Protein AF-A0A9P5UBZ6-F1 (afdb_monomer)

Solvent-accessible surface area (backbone atoms only — not comparable to full-atom values): 18414 Å² total; per-residue (Å²): 132,67,73,68,67,55,51,56,55,49,50,39,49,50,45,50,47,50,66,61,56,36,94,72,17,63,62,56,44,58,41,38,75,76,40,45,73,57,49,33,44,52,52,37,72,64,50,63,45,78,96,49,50,36,69,56,53,48,54,49,51,54,52,49,51,54,51,46,58,44,50,51,54,50,52,56,65,68,33,83,62,91,57,55,84,74,61,63,60,83,41,53,68,58,44,45,51,51,53,53,50,43,47,73,71,71,48,87,53,90,87,74,45,43,70,57,53,33,50,34,57,75,70,44,50,50,57,48,50,45,50,56,73,69,70,36,87,84,60,84,71,84,77,77,69,70,71,76,68,79,72,74,81,80,63,94,79,65,72,82,83,74,75,78,79,92,71,83,90,82,86,91,75,88,88,84,86,78,84,86,82,87,82,90,82,90,85,84,88,84,91,90,83,85,89,82,90,80,88,86,78,90,80,89,78,82,88,77,94,80,87,78,81,96,77,88,72,70,70,69,53,52,57,52,52,51,52,55,50,55,48,50,55,51,53,51,51,54,51,50,54,52,50,53,51,52,51,52,51,5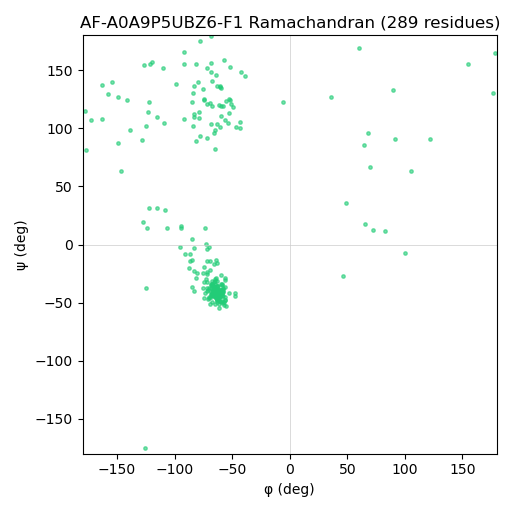2,53,53,50,54,36,52,54,25,51,51,47,61,74,48,42,92,82,51,56,71,66,60,49,52,51,25,51,52,48,49,51,51,51,54,53,55,58,60,75,75,108

Foldseek 3Di:
DDPVVVVLVLQLVLLLLCVCQPPPNLVVVVCCVVPVQVSLCVVVVVCSPPPDHSVRSVVVVVVVVLLLVLLVVLLVVVPPDPPSVVDDLVPQVSSVVSVVVCVVVVDDSPPDHSVNNSSCVVSVVNVSVCCVCPVDPPNDDPPPPVPPDPPPPDDPPDPPPDDDDDDDDDDDDDDDDDDDDDDDDDDDDDDDDDDDDDDDDDDDDDDDDDDDDPDDDPVVVVVVVVVVVVVVVVVVVVVVVVVVVVVLVVLVVLLVVLVVCCVVVVVDDPVSVVVSVVSPVVSVVVVVVVD

Nearest PDB structures (foldseek):
  5ziq-assembly3_C  TM=1.904E-01  e=3.805E+00  Ramazzottius varieornatus

Structure (mmCIF, N/CA/C/O backbone):
data_AF-A0A9P5UBZ6-F1
#
_entry.id   AF-A0A9P5UBZ6-F1
#
loop_
_atom_site.group_PDB
_atom_site.id
_atom_site.type_symbol
_atom_site.label_atom_id
_atom_site.label_alt_id
_atom_site.label_comp_id
_atom_site.label_asym_id
_atom_site.label_entity_id
_atom_site.label_seq_id
_atom_site.pdbx_PDB_ins_code
_atom_site.Cartn_x
_atom_site.Cartn_y
_atom_site.Cartn_z
_atom_site.occupancy
_atom_site.B_iso_or_equiv
_atom_site.auth_seq_id
_atom_site.auth_comp_id
_atom_site.auth_asym_id
_atom_site.auth_atom_id
_atom_site.pdbx_PDB_model_num
ATOM 1 N N . MET A 1 1 ? 14.663 24.492 6.208 1.00 45.69 1 MET A N 1
ATOM 2 C CA . MET A 1 1 ? 13.296 24.287 6.738 1.00 45.69 1 MET A CA 1
ATOM 3 C C . MET A 1 1 ? 13.400 23.498 8.032 1.00 45.69 1 MET A C 1
ATOM 5 O O . MET A 1 1 ? 14.214 22.582 8.051 1.00 45.69 1 MET A O 1
ATOM 9 N N . PRO A 1 2 ? 12.651 23.852 9.086 1.00 52.06 2 PRO A N 1
ATOM 10 C CA . PRO A 1 2 ? 12.703 23.149 10.369 1.00 52.06 2 PRO A CA 1
ATOM 11 C C . PRO A 1 2 ? 12.229 21.688 10.265 1.00 52.06 2 PRO A C 1
ATOM 13 O O . PRO A 1 2 ? 11.322 21.405 9.486 1.00 52.06 2 PRO A O 1
ATOM 16 N N . SER A 1 3 ? 12.825 20.779 11.048 1.00 52.81 3 SER A N 1
ATOM 17 C CA . SER A 1 3 ? 12.526 19.329 11.034 1.00 52.81 3 SER A CA 1
ATOM 18 C C . SER A 1 3 ? 11.054 19.013 11.329 1.00 52.81 3 SER A C 1
ATOM 20 O O . SER A 1 3 ? 10.442 18.219 10.619 1.00 52.81 3 SER A O 1
ATOM 22 N N . TRP A 1 4 ? 10.456 19.734 12.285 1.00 58.50 4 TRP A N 1
ATOM 23 C CA . TRP A 1 4 ? 9.062 19.558 12.715 1.00 58.50 4 TRP A CA 1
ATOM 24 C C . TRP A 1 4 ? 8.031 19.770 11.593 1.00 58.50 4 TRP A C 1
ATOM 26 O O . TRP A 1 4 ? 6.952 19.188 11.609 1.00 58.50 4 TRP A O 1
ATOM 36 N N . TYR A 1 5 ? 8.369 20.560 10.569 1.00 53.69 5 TYR A N 1
ATOM 37 C CA . TYR A 1 5 ? 7.476 20.835 9.438 1.00 53.69 5 TYR A CA 1
ATOM 38 C C . TYR A 1 5 ? 7.309 19.629 8.495 1.00 53.69 5 TYR A C 1
ATOM 40 O O . TYR A 1 5 ? 6.336 19.544 7.739 1.00 53.69 5 TYR A O 1
ATOM 48 N N . TRP A 1 6 ? 8.276 18.708 8.493 1.00 58.09 6 TRP A N 1
ATOM 49 C CA . TRP A 1 6 ? 8.207 17.480 7.701 1.00 58.09 6 TRP A CA 1
ATOM 50 C C . TRP A 1 6 ? 7.445 16.377 8.430 1.00 58.09 6 TRP A C 1
ATOM 52 O O . TRP A 1 6 ? 6.681 15.671 7.776 1.00 58.09 6 TRP A O 1
ATOM 62 N N . GLU A 1 7 ? 7.591 16.294 9.752 1.00 67.00 7 GLU A N 1
ATOM 63 C CA . GLU A 1 7 ? 6.857 15.359 10.617 1.00 67.00 7 GLU A CA 1
ATOM 64 C C . GLU A 1 7 ? 5.350 15.641 10.578 1.00 67.00 7 GLU A C 1
ATOM 66 O O . GLU A 1 7 ? 4.573 14.764 10.211 1.00 67.00 7 GLU A O 1
ATOM 71 N N . GLU A 1 8 ? 4.933 16.898 10.760 1.00 66.75 8 GLU A N 1
ATOM 72 C CA . GLU A 1 8 ? 3.510 17.269 10.712 1.00 66.75 8 GLU A CA 1
ATOM 73 C C . GLU A 1 8 ? 2.857 16.915 9.359 1.00 66.75 8 GLU A C 1
ATOM 75 O O . GLU A 1 8 ? 1.734 16.411 9.288 1.00 66.75 8 GLU A O 1
ATOM 80 N N . LYS A 1 9 ? 3.580 17.116 8.246 1.00 70.12 9 LYS A N 1
ATOM 81 C CA . LYS A 1 9 ? 3.106 16.722 6.908 1.00 70.12 9 LYS A CA 1
ATOM 82 C C . LYS A 1 9 ? 3.024 15.209 6.719 1.00 70.12 9 LYS A C 1
ATOM 84 O O . LYS A 1 9 ? 2.153 14.755 5.973 1.00 70.12 9 LYS A O 1
ATOM 89 N N . GLN A 1 10 ? 3.939 14.450 7.313 1.00 74.44 10 GLN A N 1
ATOM 90 C CA . GLN A 1 10 ? 3.921 12.989 7.265 1.00 74.44 10 GLN A CA 1
ATOM 91 C C . GLN A 1 10 ? 2.724 12.450 8.047 1.00 74.44 10 GLN A C 1
ATOM 93 O O . GLN A 1 10 ? 1.996 11.611 7.518 1.00 74.44 10 GLN A O 1
ATOM 98 N N . ASP A 1 11 ? 2.444 13.015 9.219 1.00 78.94 11 ASP A N 1
ATOM 99 C CA . ASP A 1 11 ? 1.313 12.620 10.059 1.00 78.94 11 ASP A CA 1
ATOM 100 C C . ASP A 1 11 ? -0.032 12.889 9.381 1.00 78.94 11 ASP A C 1
ATOM 102 O O . ASP A 1 11 ? -0.901 12.015 9.349 1.00 78.94 11 ASP A O 1
ATOM 106 N N . CYS A 1 12 ? -0.175 14.045 8.725 1.00 83.75 12 CYS A N 1
ATOM 107 C CA . CYS A 1 12 ? -1.370 14.373 7.943 1.00 83.75 12 CYS A CA 1
ATOM 108 C C . CYS A 1 12 ? -1.626 13.353 6.822 1.00 83.75 12 CYS A C 1
ATOM 110 O O . CYS A 1 12 ? -2.755 12.915 6.603 1.00 83.75 12 CYS A O 1
ATOM 112 N N . ASN A 1 13 ? -0.571 12.975 6.095 1.00 86.81 13 ASN A N 1
ATOM 113 C CA . ASN A 1 13 ? -0.664 11.996 5.014 1.00 86.81 13 ASN A CA 1
ATOM 114 C C . ASN A 1 13 ? -1.002 10.607 5.557 1.00 86.81 13 ASN A C 1
ATOM 116 O O . ASN A 1 13 ? -1.863 9.926 5.011 1.00 86.81 13 ASN A O 1
ATOM 120 N N . LYS A 1 14 ? -0.363 10.208 6.657 1.00 87.69 14 LYS A N 1
ATOM 121 C CA . LYS A 1 14 ? -0.592 8.924 7.313 1.00 87.69 14 LYS A CA 1
ATOM 122 C C . LYS A 1 14 ? -2.031 8.792 7.800 1.00 87.69 14 LYS A C 1
ATOM 124 O O . LYS A 1 14 ? -2.653 7.766 7.541 1.00 87.69 14 LYS A O 1
ATOM 129 N N . ALA A 1 15 ? -2.572 9.823 8.448 1.00 88.56 15 ALA A N 1
ATOM 130 C CA . ALA A 1 15 ? -3.963 9.850 8.891 1.00 88.56 15 ALA A CA 1
ATOM 131 C C . ALA A 1 15 ? -4.934 9.776 7.702 1.00 88.56 15 ALA A C 1
ATOM 133 O O . ALA A 1 15 ? -5.851 8.954 7.699 1.00 88.56 15 ALA A O 1
ATOM 134 N N . LEU A 1 16 ? -4.676 10.562 6.649 1.00 90.62 16 LEU A N 1
ATOM 135 C CA . LEU A 1 16 ? -5.482 10.555 5.430 1.00 90.62 16 LEU A CA 1
ATOM 136 C C . LEU A 1 16 ? -5.481 9.183 4.739 1.00 90.62 16 LEU A C 1
ATOM 138 O O . LEU A 1 16 ? -6.543 8.682 4.379 1.00 90.62 16 LEU A O 1
ATOM 142 N N . PHE A 1 17 ? -4.311 8.567 4.548 1.00 91.25 17 PHE A N 1
ATOM 143 C CA . PHE A 1 17 ? -4.203 7.274 3.865 1.00 91.25 17 PHE A CA 1
ATOM 144 C C . PHE A 1 17 ? -4.811 6.156 4.695 1.00 91.25 17 PHE A C 1
ATOM 146 O O . PHE A 1 17 ? -5.558 5.356 4.146 1.00 91.25 17 PHE A O 1
ATOM 153 N N . LYS A 1 18 ? -4.570 6.137 6.011 1.00 88.06 18 LYS A N 1
ATOM 154 C CA . LYS A 1 18 ? -5.201 5.158 6.899 1.00 88.06 18 LYS A CA 1
ATOM 155 C C . LYS A 1 18 ? -6.715 5.242 6.836 1.00 88.06 18 LYS A C 1
ATOM 157 O O . LYS A 1 18 ? -7.347 4.208 6.738 1.00 88.06 18 LYS A O 1
ATOM 162 N N . TYR A 1 19 ? -7.297 6.438 6.848 1.00 88.38 19 TYR A N 1
ATOM 163 C CA . TYR A 1 19 ? -8.749 6.565 6.747 1.00 88.38 19 TYR A CA 1
ATOM 164 C C . TYR A 1 19 ? -9.287 6.133 5.379 1.00 88.38 19 TYR A C 1
ATOM 166 O O . TYR A 1 19 ? -10.292 5.435 5.295 1.00 88.38 19 TYR A O 1
ATOM 174 N N . MET A 1 20 ? -8.613 6.540 4.301 1.00 87.38 20 MET A N 1
ATOM 175 C CA . MET A 1 20 ? -9.064 6.270 2.934 1.00 87.38 20 MET A CA 1
ATOM 176 C C . MET A 1 20 ? -8.846 4.822 2.482 1.00 87.38 20 MET A C 1
ATOM 178 O O . MET A 1 20 ? -9.531 4.395 1.558 1.00 87.38 20 MET A O 1
ATOM 182 N N . LEU A 1 21 ? -7.887 4.104 3.074 1.00 84.75 21 LEU A N 1
ATOM 183 C CA . LEU A 1 21 ? -7.400 2.796 2.612 1.00 84.75 21 LEU A CA 1
ATOM 184 C C . LEU A 1 21 ? -7.487 1.691 3.688 1.00 84.75 21 LEU A C 1
ATOM 186 O O . LEU A 1 21 ? -6.852 0.653 3.529 1.00 84.75 21 LEU A O 1
ATOM 190 N N . ASN A 1 22 ? -8.217 1.896 4.794 1.00 82.50 22 ASN A N 1
ATOM 191 C CA . ASN A 1 22 ? -8.375 0.871 5.842 1.00 82.50 22 ASN A CA 1
ATOM 192 C C . ASN A 1 22 ? -9.212 -0.348 5.396 1.00 82.50 22 ASN A C 1
ATOM 194 O O . ASN A 1 22 ? -9.757 -0.361 4.303 1.00 82.50 22 ASN A O 1
ATOM 198 N N . GLN A 1 23 ? -9.402 -1.345 6.267 1.00 62.12 23 GLN A N 1
ATOM 199 C CA . GLN A 1 23 ? -10.237 -2.529 5.977 1.00 62.12 23 GLN A CA 1
ATOM 200 C C . GLN A 1 23 ? -11.694 -2.209 5.570 1.00 62.12 23 GLN A C 1
ATOM 202 O O . GLN A 1 23 ? -12.243 -2.907 4.725 1.00 62.12 23 GLN A O 1
ATOM 207 N N . ASP A 1 24 ? -12.285 -1.114 6.061 1.00 67.38 24 ASP A N 1
ATOM 208 C CA . ASP A 1 24 ? -13.621 -0.647 5.632 1.00 67.38 24 ASP A CA 1
ATOM 209 C C . ASP A 1 24 ? -13.589 0.228 4.357 1.00 67.38 24 ASP A C 1
ATOM 211 O O . ASP A 1 24 ? -14.601 0.803 3.933 1.00 67.38 24 ASP A O 1
ATOM 215 N N . ALA A 1 25 ? -12.419 0.383 3.731 1.00 67.44 25 ALA A N 1
ATOM 216 C CA . ALA A 1 25 ? -12.230 1.267 2.586 1.00 67.44 25 ALA A CA 1
ATOM 217 C C . ALA A 1 25 ? -12.926 0.784 1.317 1.00 67.44 25 ALA A C 1
ATOM 219 O O . ALA A 1 25 ? -13.081 1.582 0.395 1.00 67.44 25 ALA A O 1
ATOM 220 N N . ASP A 1 26 ? -13.383 -0.465 1.248 1.00 72.81 26 ASP A N 1
ATOM 221 C CA . ASP A 1 26 ? -14.112 -0.978 0.086 1.00 72.81 26 ASP A CA 1
ATOM 222 C C . ASP A 1 26 ? -15.382 -0.167 -0.186 1.00 72.81 26 ASP A C 1
ATOM 224 O O . ASP A 1 26 ? -15.661 0.225 -1.325 1.00 72.81 26 ASP A O 1
ATOM 228 N N . ASP A 1 27 ? -16.123 0.171 0.868 1.00 79.25 27 ASP A N 1
ATOM 229 C CA . ASP A 1 27 ? -17.331 0.983 0.760 1.00 79.25 27 ASP A CA 1
ATOM 230 C C . ASP A 1 27 ? -17.009 2.442 0.444 1.00 79.25 27 ASP A C 1
ATOM 232 O O . ASP A 1 27 ? -17.694 3.079 -0.366 1.00 79.25 27 ASP A O 1
ATOM 236 N N . VAL A 1 28 ? -15.950 2.979 1.056 1.00 77.81 28 VAL A N 1
ATOM 237 C CA . VAL A 1 28 ? -15.448 4.329 0.764 1.00 77.81 28 VAL A CA 1
ATOM 238 C C . VAL A 1 28 ? -15.009 4.416 -0.696 1.00 77.81 28 VAL A C 1
ATOM 240 O O . VAL A 1 28 ? -15.304 5.404 -1.367 1.00 77.81 28 VAL A O 1
ATOM 243 N N . PHE A 1 29 ? -14.386 3.368 -1.226 1.00 74.00 29 PHE A N 1
ATOM 244 C CA . PHE A 1 29 ? -13.864 3.312 -2.580 1.00 74.00 29 PHE A CA 1
ATOM 245 C C . PHE A 1 29 ? -14.951 3.148 -3.637 1.00 74.00 29 PHE A C 1
ATOM 247 O O . PHE A 1 29 ? -14.973 3.913 -4.605 1.00 74.00 29 PHE A O 1
ATOM 254 N N . LYS A 1 30 ? -15.905 2.230 -3.437 1.00 76.69 30 LYS A N 1
ATOM 255 C CA . LYS A 1 30 ? -17.096 2.124 -4.301 1.00 76.69 30 LYS A CA 1
ATOM 256 C C . LYS A 1 30 ? -17.792 3.480 -4.411 1.00 76.69 30 LYS A C 1
ATOM 258 O O . LYS A 1 30 ? -18.156 3.927 -5.499 1.00 76.69 30 LYS A O 1
ATOM 263 N N . LYS A 1 31 ? -17.903 4.197 -3.290 1.00 81.81 31 LYS A N 1
ATOM 264 C CA . LYS A 1 31 ? -18.457 5.555 -3.261 1.00 81.81 31 LYS A CA 1
ATOM 265 C C . LYS A 1 31 ? -17.523 6.596 -3.883 1.00 81.81 31 LYS A C 1
ATOM 267 O O . LYS A 1 31 ? -18.024 7.541 -4.485 1.00 81.81 31 LYS A O 1
ATOM 272 N N . LEU A 1 32 ? -16.202 6.444 -3.789 1.00 81.56 32 LEU A N 1
ATOM 273 C CA . LEU A 1 32 ? -15.221 7.333 -4.420 1.00 81.56 32 LEU A CA 1
ATOM 274 C C . LEU A 1 32 ? -15.313 7.267 -5.951 1.00 81.56 32 LEU A C 1
ATOM 276 O O . LEU A 1 32 ? -15.232 8.313 -6.599 1.00 81.56 32 LEU A O 1
ATOM 280 N N . GLN A 1 33 ? -15.545 6.074 -6.513 1.00 76.81 33 GLN A N 1
ATOM 281 C CA . GLN A 1 33 ? -15.759 5.876 -7.950 1.00 76.81 33 GLN A CA 1
ATOM 282 C C . GLN A 1 33 ? -17.060 6.531 -8.440 1.00 76.81 33 GLN A C 1
ATOM 284 O O . GLN A 1 33 ? -17.067 7.183 -9.482 1.00 76.81 33 GLN A O 1
ATOM 289 N N . VAL A 1 34 ? -18.153 6.398 -7.682 1.00 80.19 34 VAL A N 1
ATOM 290 C CA . VAL A 1 34 ? -19.479 6.907 -8.083 1.00 80.19 34 VAL A CA 1
ATOM 291 C C . VAL A 1 34 ? -19.655 8.399 -7.769 1.00 80.19 34 VAL A C 1
ATOM 293 O O . VAL A 1 34 ? -20.253 9.146 -8.541 1.00 80.19 34 VAL A O 1
ATOM 296 N N . SER A 1 35 ? -19.168 8.859 -6.616 1.00 82.62 35 SER A N 1
ATOM 297 C CA . SER A 1 35 ? -19.417 10.205 -6.091 1.00 82.62 35 SER A CA 1
ATOM 298 C C . SER A 1 35 ? -18.222 10.755 -5.308 1.00 82.62 35 SER A C 1
ATOM 300 O O . SER A 1 35 ? -18.313 11.082 -4.122 1.00 82.62 35 SER A O 1
ATOM 302 N N . SER A 1 36 ? -17.097 10.930 -6.007 1.00 84.69 36 SER A N 1
ATOM 303 C CA . SER A 1 36 ? -15.834 11.421 -5.436 1.00 84.69 36 SER A CA 1
ATOM 304 C C . SER A 1 36 ? -16.002 12.667 -4.548 1.00 84.69 36 SER A C 1
ATOM 306 O O . SER A 1 36 ? -15.497 12.715 -3.430 1.00 84.69 36 SER A O 1
ATOM 308 N N . ASN A 1 37 ? -16.797 13.654 -4.980 1.00 88.19 37 ASN A N 1
ATOM 309 C CA . ASN A 1 37 ? -16.983 14.908 -4.237 1.00 88.19 37 ASN A CA 1
ATOM 310 C C . ASN A 1 37 ? -17.669 14.740 -2.870 1.00 88.19 37 ASN A C 1
ATOM 312 O O . ASN A 1 37 ? -17.415 15.546 -1.979 1.00 88.19 37 ASN A O 1
ATOM 316 N N . LYS A 1 38 ? -18.546 13.741 -2.694 1.00 87.50 38 LYS A N 1
ATOM 317 C CA . LYS A 1 38 ? -19.214 13.503 -1.403 1.00 87.50 38 LYS A CA 1
ATOM 318 C C . LYS A 1 38 ? -18.247 12.904 -0.389 1.00 87.50 38 LYS A C 1
ATOM 320 O O . LYS A 1 38 ? -18.220 13.361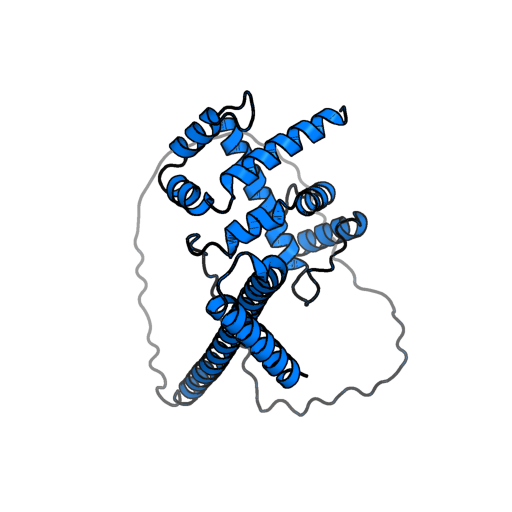 0.746 1.00 87.50 38 LYS A O 1
ATOM 325 N N . ILE A 1 39 ? -17.410 11.962 -0.820 1.00 89.44 39 ILE A N 1
ATOM 326 C CA . ILE A 1 39 ? -16.403 11.343 0.048 1.00 89.44 39 ILE A CA 1
ATOM 327 C C . ILE A 1 39 ? -15.404 12.380 0.549 1.00 89.44 39 ILE A C 1
ATOM 329 O O . ILE A 1 39 ? -15.191 12.476 1.749 1.00 89.44 39 ILE A O 1
ATOM 333 N N . TRP A 1 40 ? -14.878 13.243 -0.322 1.00 91.31 40 TRP A N 1
ATOM 334 C CA . TRP A 1 40 ? -13.937 14.276 0.126 1.00 91.31 40 TRP A CA 1
ATOM 335 C C . TRP A 1 40 ? -14.549 15.291 1.097 1.00 91.31 40 TRP A C 1
ATOM 337 O O . TRP A 1 40 ? -13.827 15.835 1.929 1.00 91.31 40 TRP A O 1
ATOM 347 N N . LYS A 1 41 ? -15.863 15.544 1.014 1.00 90.94 41 LYS A N 1
ATOM 348 C CA . LYS A 1 41 ? -16.579 16.348 2.015 1.00 90.94 41 LYS A CA 1
ATOM 349 C C . LYS A 1 41 ? -16.689 15.613 3.346 1.00 90.94 41 LYS A C 1
ATOM 351 O O . LYS A 1 41 ? -16.328 16.199 4.352 1.00 90.94 41 LYS A O 1
ATOM 356 N N . MET A 1 42 ? -17.070 14.335 3.337 1.00 88.75 42 MET A N 1
ATOM 357 C CA . MET A 1 42 ? -17.115 13.516 4.555 1.00 88.75 42 MET A CA 1
ATOM 358 C C . MET A 1 42 ? -15.746 13.417 5.236 1.00 88.75 42 MET A C 1
ATOM 360 O O . MET A 1 42 ? -15.654 13.557 6.446 1.00 88.75 42 MET A O 1
ATOM 364 N N . VAL A 1 43 ? -14.671 13.243 4.461 1.00 88.56 43 VAL A N 1
ATOM 365 C CA . VAL A 1 43 ? -13.292 13.228 4.979 1.00 88.56 43 VAL A CA 1
ATOM 366 C C . VAL A 1 43 ? -12.933 14.576 5.620 1.00 88.56 43 VAL A C 1
ATOM 368 O O . VAL A 1 43 ? -12.213 14.608 6.612 1.00 88.56 43 VAL A O 1
ATOM 371 N N . ALA A 1 44 ? -13.431 15.692 5.071 1.00 89.38 44 ALA A N 1
ATOM 372 C CA . ALA A 1 44 ? -13.184 17.028 5.621 1.00 89.38 44 ALA A CA 1
ATOM 373 C C . ALA A 1 44 ? -14.008 17.284 6.885 1.00 89.38 44 ALA A C 1
ATOM 375 O O . ALA A 1 44 ? -13.512 17.890 7.825 1.00 89.38 44 ALA A O 1
ATOM 376 N N . GLU A 1 45 ? -15.247 16.796 6.914 1.00 90.38 45 GLU A N 1
ATOM 377 C CA . GLU A 1 45 ? -16.138 16.852 8.076 1.00 90.38 45 GLU A CA 1
ATOM 378 C C . GLU A 1 45 ? -15.642 15.965 9.225 1.00 90.38 45 GLU A C 1
ATOM 380 O O . GLU A 1 45 ? -15.824 16.318 10.384 1.00 90.38 45 GLU A O 1
ATOM 385 N N . ALA A 1 46 ? -14.969 14.854 8.914 1.00 87.31 46 ALA A N 1
ATOM 386 C CA . ALA A 1 46 ? -14.321 13.984 9.894 1.00 87.31 46 ALA A CA 1
ATOM 387 C C . ALA A 1 46 ? -13.052 14.597 10.524 1.00 87.31 46 ALA A C 1
ATOM 389 O O . ALA A 1 46 ? -12.457 13.968 11.394 1.00 87.31 46 ALA A O 1
ATOM 390 N N . ASP A 1 47 ? -12.631 15.787 10.072 1.00 87.19 47 ASP A N 1
ATOM 391 C CA . ASP A 1 47 ? -11.501 16.575 10.590 1.00 87.19 47 ASP A CA 1
ATOM 392 C C . ASP A 1 47 ? -10.194 15.780 10.773 1.00 87.19 47 ASP A C 1
ATOM 394 O O . ASP A 1 47 ? -9.405 15.992 11.689 1.00 87.19 47 ASP A O 1
ATOM 398 N N . ILE A 1 48 ? -9.948 14.838 9.862 1.00 86.56 48 ILE A N 1
ATOM 399 C CA . ILE A 1 48 ? -8.796 13.920 9.914 1.00 86.56 48 ILE A CA 1
ATOM 400 C C . ILE A 1 48 ? -7.480 14.675 9.756 1.00 86.56 48 ILE A C 1
ATOM 402 O O . ILE A 1 48 ? -6.449 14.297 10.313 1.00 86.56 48 ILE A O 1
ATOM 406 N N . VAL A 1 49 ? -7.518 15.736 8.949 1.00 86.44 49 VAL A N 1
ATOM 407 C CA . VAL A 1 49 ? -6.404 16.651 8.761 1.00 86.44 49 VAL A CA 1
ATOM 408 C C . VAL A 1 49 ? -6.906 18.061 9.065 1.00 86.44 49 VAL A C 1
ATOM 410 O O . VAL A 1 49 ? -7.566 18.661 8.206 1.00 86.44 49 VAL A O 1
ATOM 413 N N . PRO A 1 50 ? -6.597 18.604 10.255 1.00 86.00 50 PRO A N 1
ATOM 414 C CA . PRO A 1 50 ? -7.209 19.834 10.726 1.00 86.00 50 PRO A CA 1
ATOM 415 C C . PRO A 1 50 ? -6.917 21.006 9.789 1.00 86.00 50 PRO A C 1
ATOM 417 O O . PRO A 1 50 ? -5.799 21.199 9.299 1.00 86.00 50 PRO A O 1
ATOM 420 N N . GLY A 1 51 ? -7.957 21.791 9.502 1.00 86.44 51 GLY A N 1
ATOM 421 C CA . GLY A 1 51 ? -7.859 23.001 8.681 1.00 86.44 51 GLY A CA 1
ATOM 422 C C . GLY A 1 51 ? -7.635 22.761 7.182 1.00 86.44 51 GLY A C 1
ATOM 423 O O . GLY A 1 51 ? -7.312 23.706 6.454 1.00 86.44 51 GLY A O 1
ATOM 424 N N . ARG A 1 52 ? -7.794 21.526 6.687 1.00 89.50 52 ARG A N 1
ATOM 425 C CA . ARG A 1 52 ? -7.701 21.213 5.253 1.00 89.50 52 ARG A CA 1
ATOM 426 C C . ARG A 1 52 ? -9.066 21.108 4.599 1.00 89.50 52 ARG A C 1
ATOM 428 O O . ARG A 1 52 ? -9.992 20.491 5.107 1.00 89.50 52 ARG A O 1
ATOM 435 N N . THR A 1 53 ? -9.173 21.671 3.399 1.00 93.12 53 THR A N 1
ATOM 436 C CA . THR A 1 53 ? -10.399 21.550 2.605 1.00 93.12 53 THR A CA 1
ATOM 437 C C . THR A 1 53 ? -10.446 20.219 1.855 1.00 93.12 53 THR A C 1
ATOM 439 O O . THR A 1 53 ? -9.413 19.654 1.486 1.00 93.12 53 THR A O 1
ATOM 442 N N . ALA A 1 54 ? -11.658 19.762 1.530 1.00 92.00 54 ALA A N 1
ATOM 443 C CA . ALA A 1 54 ? -11.902 18.587 0.688 1.00 92.00 54 ALA A CA 1
ATOM 444 C C . ALA A 1 54 ? -11.055 18.585 -0.605 1.00 92.00 54 ALA A C 1
ATOM 446 O O . ALA A 1 54 ? -10.467 17.573 -0.983 1.00 92.00 54 ALA A O 1
ATOM 447 N N . ALA A 1 55 ? -10.931 19.745 -1.262 1.00 91.69 55 ALA A N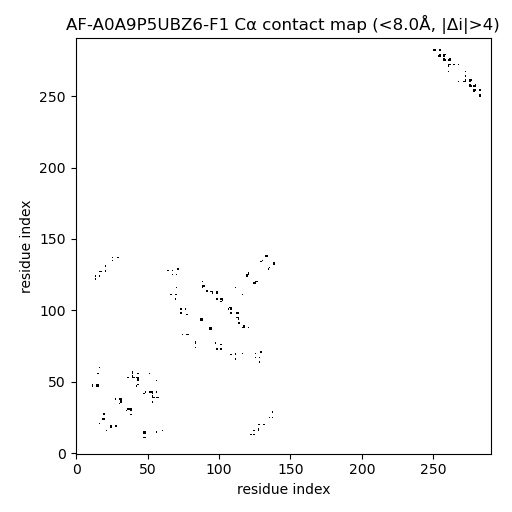 1
ATOM 448 C CA . ALA A 1 55 ? -10.142 19.898 -2.484 1.00 91.69 55 ALA A CA 1
ATOM 449 C C . ALA A 1 55 ? -8.629 19.742 -2.246 1.00 91.69 55 ALA A C 1
ATOM 451 O O . ALA A 1 55 ? -7.928 19.154 -3.075 1.00 91.69 55 ALA A O 1
ATOM 452 N N . GLN A 1 56 ? -8.118 20.244 -1.117 1.00 92.12 56 GLN A N 1
ATOM 453 C CA . GLN A 1 56 ? -6.709 20.092 -0.751 1.00 92.12 56 GLN A CA 1
ATOM 454 C C . GLN A 1 56 ? -6.372 18.630 -0.458 1.00 92.12 56 GLN A C 1
ATOM 456 O O . GLN A 1 56 ? -5.345 18.147 -0.931 1.00 92.12 56 GLN A O 1
ATOM 461 N N . MET A 1 57 ? -7.241 17.919 0.262 1.00 91.88 57 MET A N 1
ATOM 462 C CA . MET A 1 57 ? -7.049 16.497 0.558 1.00 91.88 57 MET A CA 1
ATOM 463 C C . MET A 1 57 ? -7.112 15.640 -0.699 1.00 91.88 57 MET A C 1
ATOM 465 O O . MET A 1 57 ? -6.217 14.827 -0.909 1.00 91.88 57 MET A O 1
ATOM 469 N N . LYS A 1 58 ? -8.076 15.901 -1.591 1.00 92.12 58 LYS A N 1
ATOM 470 C CA . LYS A 1 58 ? -8.132 15.251 -2.905 1.00 92.12 58 LYS A CA 1
ATOM 471 C C . LYS A 1 58 ? -6.834 15.452 -3.686 1.00 92.12 58 LYS A C 1
ATOM 473 O O . LYS A 1 58 ? -6.212 14.489 -4.107 1.00 92.12 58 LYS A O 1
ATOM 478 N N . THR A 1 59 ? -6.391 16.703 -3.825 1.00 93.06 59 THR A N 1
ATOM 479 C CA . THR A 1 59 ? -5.154 17.031 -4.554 1.00 93.06 59 THR A CA 1
ATOM 480 C C . THR A 1 59 ? -3.941 16.315 -3.955 1.00 93.06 59 THR A C 1
ATOM 482 O O . THR A 1 59 ? -3.056 15.869 -4.682 1.00 93.06 59 THR A O 1
ATOM 485 N N . LYS A 1 60 ? -3.886 16.196 -2.624 1.00 92.00 60 LYS A N 1
ATOM 486 C CA . LYS A 1 60 ? -2.816 15.472 -1.932 1.00 92.00 60 LYS A CA 1
ATOM 487 C C . LYS A 1 60 ? -2.880 13.973 -2.175 1.00 92.00 60 LYS A C 1
ATOM 489 O O . LYS A 1 60 ? -1.849 13.390 -2.486 1.00 92.00 60 LYS A O 1
ATOM 494 N N . PHE A 1 61 ? -4.061 13.376 -2.082 1.00 92.75 61 PHE A N 1
ATOM 495 C CA . PHE A 1 61 ? -4.253 11.962 -2.368 1.00 92.75 61 PHE A CA 1
ATOM 496 C C . PHE A 1 61 ? -3.915 11.627 -3.825 1.00 92.75 61 PHE A C 1
ATOM 498 O O . PHE A 1 61 ? -3.162 10.691 -4.063 1.00 92.75 61 PHE A O 1
ATOM 505 N N . ASP A 1 62 ? -4.378 12.429 -4.787 1.00 91.94 62 ASP A N 1
ATOM 506 C CA . ASP A 1 62 ? -4.091 12.245 -6.216 1.00 91.94 62 ASP A CA 1
ATOM 507 C C . ASP A 1 62 ? -2.582 12.339 -6.506 1.00 91.94 62 ASP A C 1
ATOM 509 O O . ASP A 1 62 ? -2.037 11.533 -7.265 1.00 91.94 62 ASP A O 1
ATOM 513 N N . ALA A 1 63 ? -1.884 13.284 -5.865 1.00 92.50 63 ALA A N 1
ATOM 514 C CA . ALA A 1 63 ? -0.430 13.397 -5.963 1.00 92.50 63 ALA A CA 1
ATOM 515 C C . ALA A 1 63 ? 0.277 12.160 -5.384 1.00 92.50 63 ALA A C 1
ATOM 517 O O . ALA A 1 63 ? 1.182 11.622 -6.018 1.00 92.50 63 ALA A O 1
ATOM 518 N N . SER A 1 64 ? -0.162 11.673 -4.222 1.00 93.25 64 SER A N 1
ATOM 519 C CA . SER A 1 64 ? 0.382 10.452 -3.621 1.00 93.25 64 SER A CA 1
ATOM 520 C C . SER A 1 64 ? 0.098 9.214 -4.464 1.00 93.25 64 SER A C 1
ATOM 522 O O . SER A 1 64 ? 0.981 8.384 -4.636 1.00 93.25 64 SER A O 1
ATOM 524 N N . LEU A 1 65 ? -1.087 9.111 -5.066 1.00 91.88 65 LEU A N 1
ATOM 525 C CA . LEU A 1 65 ? -1.425 8.027 -5.983 1.00 91.88 65 LEU A CA 1
ATOM 526 C C . LEU A 1 65 ? -0.532 8.048 -7.234 1.00 91.88 65 LEU A C 1
ATOM 528 O O . LEU A 1 65 ? -0.135 6.993 -7.728 1.00 91.88 65 LEU A O 1
ATOM 532 N N . ALA A 1 66 ? -0.186 9.231 -7.748 1.00 92.44 66 ALA A N 1
ATOM 533 C CA . ALA A 1 66 ? 0.777 9.357 -8.839 1.00 92.44 66 ALA A CA 1
ATOM 534 C C . ALA A 1 66 ? 2.174 8.862 -8.420 1.00 92.44 66 ALA A C 1
ATOM 536 O O . ALA A 1 66 ? 2.787 8.087 -9.158 1.00 92.44 66 ALA A O 1
ATOM 537 N N . THR A 1 67 ? 2.640 9.231 -7.221 1.00 94.12 67 THR A N 1
ATOM 538 C CA . THR A 1 67 ? 3.897 8.722 -6.647 1.00 94.12 67 THR A CA 1
ATOM 539 C C . THR A 1 67 ? 3.865 7.204 -6.470 1.00 94.12 67 THR A C 1
ATOM 541 O O . THR A 1 67 ? 4.817 6.529 -6.856 1.00 94.12 67 THR A O 1
ATOM 544 N N . PHE A 1 68 ? 2.762 6.648 -5.962 1.00 93.50 68 PHE A N 1
ATOM 545 C CA . PHE A 1 68 ? 2.574 5.204 -5.836 1.00 93.50 68 PHE A CA 1
ATOM 546 C C . PHE A 1 68 ? 2.707 4.500 -7.188 1.00 93.50 68 PHE A C 1
ATOM 548 O O . PHE A 1 68 ? 3.479 3.557 -7.311 1.00 93.50 68 PHE A O 1
ATOM 555 N N . LYS A 1 69 ? 2.027 4.981 -8.237 1.00 91.75 69 LYS A N 1
ATOM 556 C CA . LYS A 1 69 ? 2.115 4.384 -9.583 1.00 91.75 69 LYS A CA 1
ATOM 557 C C . LYS A 1 69 ? 3.544 4.382 -10.129 1.00 91.75 69 LYS A C 1
ATOM 559 O O . LYS A 1 69 ? 3.929 3.451 -10.835 1.00 91.75 69 LYS A O 1
ATOM 564 N N . GLN A 1 70 ? 4.329 5.412 -9.820 1.00 92.44 70 GLN A N 1
ATOM 565 C CA . GLN A 1 70 ? 5.747 5.469 -10.176 1.00 92.44 70 GLN A CA 1
ATOM 566 C C . GLN A 1 70 ? 6.579 4.463 -9.369 1.00 92.44 70 GLN A C 1
ATOM 568 O O . GLN A 1 70 ? 7.372 3.732 -9.957 1.00 92.44 70 GLN A O 1
ATOM 573 N N . LEU A 1 71 ? 6.364 4.380 -8.052 1.00 92.00 71 LEU A N 1
ATOM 574 C CA . LEU A 1 71 ? 7.013 3.396 -7.176 1.00 92.00 71 LEU A CA 1
ATOM 575 C C . LEU A 1 71 ? 6.686 1.961 -7.572 1.00 92.00 71 LEU A C 1
ATOM 577 O O . LEU A 1 71 ? 7.561 1.104 -7.572 1.00 92.00 71 LEU A O 1
ATOM 581 N N . TYR A 1 72 ? 5.440 1.707 -7.949 1.00 90.75 72 TYR A N 1
ATOM 582 C CA . TYR A 1 72 ? 4.981 0.403 -8.393 1.00 90.75 72 TYR A CA 1
ATOM 583 C C . TYR A 1 72 ? 5.712 -0.039 -9.667 1.00 90.75 72 TYR A C 1
ATOM 585 O O . TYR A 1 72 ? 6.286 -1.124 -9.713 1.00 90.75 72 TYR A O 1
ATOM 593 N N . LYS A 1 73 ? 5.805 0.842 -10.674 1.00 88.56 73 LYS A N 1
ATOM 594 C CA . LYS A 1 73 ? 6.633 0.594 -11.866 1.00 88.56 73 LYS A CA 1
ATOM 595 C C . LYS A 1 73 ? 8.101 0.374 -11.509 1.00 88.56 73 LYS A C 1
ATOM 597 O O . LYS A 1 73 ? 8.742 -0.487 -12.105 1.00 88.56 73 LYS A O 1
ATOM 602 N N . PHE A 1 74 ? 8.621 1.148 -10.556 1.00 89.44 74 PHE A N 1
ATOM 603 C CA . PHE A 1 74 ? 9.993 1.010 -10.086 1.00 89.44 74 PHE A CA 1
ATOM 604 C C . PHE A 1 74 ? 10.251 -0.369 -9.471 1.00 89.44 74 PHE A C 1
ATOM 606 O O . PHE A 1 74 ? 11.159 -1.053 -9.935 1.00 89.44 74 PHE A O 1
ATOM 613 N N . ARG A 1 75 ? 9.412 -0.816 -8.527 1.00 87.25 75 ARG A N 1
ATOM 614 C CA . ARG A 1 75 ? 9.539 -2.136 -7.889 1.00 87.25 75 ARG A CA 1
ATOM 615 C C . ARG A 1 75 ? 9.372 -3.277 -8.894 1.00 87.25 75 ARG A C 1
ATOM 617 O O . ARG A 1 75 ? 10.141 -4.231 -8.872 1.00 87.25 75 ARG A O 1
ATOM 624 N N . ASN A 1 76 ? 8.433 -3.151 -9.833 1.00 85.25 76 ASN A N 1
ATOM 625 C CA . ASN A 1 76 ? 8.249 -4.162 -10.873 1.00 85.25 76 ASN A CA 1
ATOM 626 C C . ASN A 1 76 ? 9.449 -4.242 -11.815 1.00 85.25 76 ASN A C 1
ATOM 628 O O . ASN A 1 76 ? 9.805 -5.329 -12.249 1.00 85.25 76 ASN A O 1
ATOM 632 N N . PHE A 1 77 ? 10.104 -3.125 -12.130 1.00 83.88 77 PHE A N 1
ATOM 633 C CA . PHE A 1 77 ? 11.322 -3.158 -12.937 1.00 83.88 77 PHE A CA 1
ATOM 634 C C . PHE A 1 77 ? 12.488 -3.822 -12.204 1.00 83.88 77 PHE A C 1
ATOM 636 O O . PHE A 1 77 ? 13.215 -4.604 -12.809 1.00 83.88 77 PHE A O 1
ATOM 643 N N . THR A 1 78 ? 12.664 -3.534 -10.912 1.00 77.31 78 THR A N 1
ATOM 644 C CA . THR A 1 78 ? 13.732 -4.144 -10.109 1.00 77.31 78 THR A CA 1
ATOM 645 C C . THR A 1 78 ? 13.467 -5.619 -9.801 1.00 77.31 78 THR A C 1
ATOM 647 O O . THR A 1 78 ? 14.420 -6.361 -9.605 1.00 77.31 78 THR A O 1
ATOM 650 N N . GLY A 1 79 ? 12.201 -6.052 -9.799 1.00 63.62 79 GLY A N 1
ATOM 651 C CA . GLY A 1 79 ? 11.765 -7.380 -9.359 1.00 63.62 79 GLY A CA 1
ATOM 652 C C . GLY A 1 79 ? 11.605 -8.471 -10.423 1.00 63.62 79 GLY A C 1
ATOM 653 O O . GLY A 1 79 ? 11.020 -9.504 -10.124 1.00 63.62 79 GLY A O 1
ATOM 654 N N . HIS A 1 80 ? 12.122 -8.313 -11.646 1.00 54.22 80 HIS A N 1
ATOM 655 C CA . HIS A 1 80 ? 12.069 -9.383 -12.668 1.00 54.22 80 HIS A CA 1
ATOM 656 C C . HIS A 1 80 ? 13.038 -10.564 -12.414 1.00 54.22 80 HIS A C 1
ATOM 658 O O . HIS A 1 80 ? 13.251 -11.389 -13.301 1.00 54.22 80 HIS A O 1
ATOM 664 N N . GLY A 1 81 ? 13.600 -10.679 -11.209 1.00 46.47 81 GLY A N 1
ATOM 665 C CA . GLY A 1 81 ? 14.386 -11.829 -10.773 1.00 46.47 81 GLY A CA 1
ATOM 666 C C . GLY A 1 81 ? 14.243 -12.032 -9.271 1.00 46.47 81 GLY A C 1
ATOM 667 O O . GLY A 1 81 ? 15.038 -11.466 -8.544 1.00 46.47 81 GLY A O 1
ATOM 668 N N . ALA A 1 82 ? 13.209 -12.780 -8.868 1.00 45.47 82 ALA A N 1
ATOM 669 C CA . ALA A 1 82 ? 12.960 -13.481 -7.592 1.00 45.47 82 ALA A CA 1
ATOM 670 C C . ALA A 1 82 ? 13.197 -12.798 -6.216 1.00 45.47 82 ALA A C 1
ATOM 672 O O . ALA A 1 82 ? 12.467 -13.135 -5.294 1.00 45.47 82 ALA A O 1
ATOM 673 N N . ASP A 1 83 ? 14.085 -11.813 -6.067 1.00 54.25 83 ASP A N 1
ATOM 674 C CA . ASP A 1 83 ? 14.543 -11.262 -4.777 1.00 54.25 83 ASP A CA 1
ATOM 675 C C . ASP A 1 83 ? 14.144 -9.784 -4.588 1.00 54.25 83 ASP A C 1
ATOM 677 O O . ASP A 1 83 ? 14.849 -8.985 -3.972 1.00 54.25 83 ASP A O 1
ATOM 681 N N . ALA A 1 84 ? 13.003 -9.367 -5.148 1.00 55.06 84 ALA A N 1
ATOM 682 C CA . ALA A 1 84 ? 12.531 -7.978 -5.053 1.00 55.06 84 ALA A CA 1
ATOM 683 C C . ALA A 1 84 ? 12.223 -7.525 -3.611 1.00 55.06 84 ALA A C 1
ATOM 685 O O . ALA A 1 84 ? 12.077 -6.323 -3.361 1.00 55.06 84 ALA A O 1
ATOM 686 N N . ASP A 1 85 ? 12.089 -8.483 -2.697 1.00 59.22 85 ASP A N 1
ATOM 687 C CA . ASP A 1 85 ? 11.685 -8.274 -1.310 1.00 59.22 85 ASP A CA 1
ATOM 688 C C . ASP A 1 85 ? 12.885 -7.965 -0.399 1.00 59.22 85 ASP A C 1
ATOM 690 O O . ASP A 1 85 ? 12.716 -7.285 0.611 1.00 59.22 85 ASP A O 1
ATOM 694 N N . ASP A 1 86 ? 14.100 -8.321 -0.830 1.00 65.00 86 ASP A N 1
ATOM 695 C CA . ASP A 1 86 ? 15.359 -8.068 -0.113 1.00 65.00 86 ASP A CA 1
ATOM 696 C C . ASP A 1 86 ? 16.053 -6.772 -0.564 1.00 65.00 86 ASP A C 1
ATOM 698 O O . ASP A 1 86 ? 17.238 -6.539 -0.309 1.00 65.00 86 ASP A O 1
ATOM 702 N N . TYR A 1 87 ? 15.327 -5.896 -1.261 1.00 75.25 87 TYR A N 1
ATOM 703 C CA . TYR A 1 87 ? 15.901 -4.640 -1.716 1.00 75.25 87 TYR A CA 1
ATOM 704 C C . TYR A 1 87 ? 16.213 -3.718 -0.528 1.00 75.25 87 TYR A C 1
ATOM 706 O O . TYR A 1 87 ? 15.315 -3.290 0.196 1.00 75.25 87 TYR A O 1
ATOM 714 N N . ASP A 1 88 ? 17.487 -3.362 -0.356 1.00 83.50 88 ASP A N 1
ATOM 715 C CA . ASP A 1 88 ? 17.933 -2.436 0.687 1.00 83.50 88 ASP A CA 1
ATOM 716 C C . ASP A 1 88 ? 17.506 -0.992 0.360 1.00 83.50 88 ASP A C 1
ATOM 718 O O . ASP A 1 88 ? 18.193 -0.234 -0.334 1.00 83.50 88 ASP A O 1
ATOM 722 N N . TRP A 1 89 ? 16.331 -0.608 0.865 1.00 84.50 89 TRP A N 1
ATOM 723 C CA . TRP A 1 89 ? 15.774 0.741 0.732 1.00 84.50 89 TRP A CA 1
ATOM 724 C C . TRP A 1 89 ? 16.494 1.793 1.584 1.00 84.50 89 TRP A C 1
ATOM 726 O O . TRP A 1 89 ? 16.287 2.994 1.362 1.00 84.50 89 TRP A O 1
ATOM 736 N N . ASP A 1 90 ? 17.321 1.374 2.544 1.00 86.25 90 ASP A N 1
ATOM 737 C CA . ASP A 1 90 ? 18.103 2.279 3.381 1.00 86.25 90 ASP A CA 1
ATOM 738 C C . ASP A 1 90 ? 19.366 2.761 2.657 1.00 86.25 90 ASP A C 1
ATOM 740 O O . ASP A 1 90 ? 19.827 3.886 2.899 1.00 86.25 90 ASP A O 1
ATOM 744 N N . ASN A 1 91 ? 19.854 1.989 1.683 1.00 90.06 91 ASN A N 1
ATOM 745 C CA . ASN A 1 91 ? 20.951 2.372 0.805 1.00 90.06 91 ASN A CA 1
ATOM 746 C C . ASN A 1 91 ? 20.511 3.351 -0.308 1.00 90.06 91 ASN A C 1
ATOM 748 O O . ASN A 1 91 ? 20.097 2.977 -1.410 1.00 90.06 91 ASN A O 1
ATOM 752 N N . GLU A 1 92 ? 20.662 4.653 -0.041 1.00 89.75 92 GLU A N 1
ATOM 753 C CA . GLU A 1 92 ? 20.310 5.732 -0.979 1.00 89.75 92 GLU A CA 1
ATOM 754 C C . GLU A 1 92 ? 21.078 5.641 -2.318 1.00 89.75 92 GLU A C 1
ATOM 756 O O . GLU A 1 92 ? 20.528 5.955 -3.381 1.00 89.75 92 GLU A O 1
ATOM 761 N N . GLU A 1 93 ? 22.330 5.177 -2.310 1.00 88.50 93 GLU A N 1
ATOM 762 C CA . GLU A 1 93 ? 23.149 5.037 -3.522 1.00 88.50 93 GLU A CA 1
ATOM 763 C C . GLU A 1 93 ? 22.657 3.898 -4.422 1.00 88.50 93 GLU A C 1
ATOM 765 O O . GLU A 1 93 ? 22.584 4.057 -5.648 1.00 88.50 93 GLU A O 1
ATOM 770 N N . ALA A 1 94 ? 22.238 2.781 -3.823 1.00 87.75 94 ALA A N 1
ATOM 771 C CA . ALA A 1 94 ? 21.604 1.687 -4.549 1.00 87.75 94 ALA A CA 1
ATOM 772 C C . ALA A 1 94 ? 20.301 2.171 -5.203 1.00 87.75 94 ALA A C 1
ATOM 774 O O . ALA A 1 94 ? 20.173 2.127 -6.431 1.00 87.75 94 ALA A O 1
ATOM 775 N N . VAL A 1 95 ? 19.385 2.759 -4.423 1.00 89.62 95 VAL A N 1
ATOM 776 C CA . VAL A 1 95 ? 18.093 3.256 -4.931 1.00 89.62 95 VAL A CA 1
ATOM 777 C C . VAL A 1 95 ? 18.298 4.260 -6.072 1.00 89.62 95 VAL A C 1
ATOM 779 O O . VAL A 1 95 ? 17.654 4.168 -7.119 1.00 89.62 95 VAL A O 1
ATOM 782 N N . THR A 1 96 ? 19.223 5.214 -5.922 1.00 90.94 96 THR A N 1
ATOM 783 C CA . THR A 1 96 ? 19.505 6.203 -6.978 1.00 90.94 96 THR A CA 1
ATOM 784 C C . THR A 1 96 ? 20.101 5.579 -8.239 1.00 90.94 96 THR A C 1
ATOM 786 O O . THR A 1 96 ? 19.772 6.013 -9.347 1.00 90.94 96 THR A O 1
ATOM 789 N N . THR A 1 97 ? 20.946 4.557 -8.108 1.00 89.06 97 THR A N 1
ATOM 790 C CA . THR A 1 97 ? 21.507 3.821 -9.249 1.00 89.06 97 THR A CA 1
ATOM 791 C C . THR A 1 97 ? 20.414 3.088 -10.021 1.00 89.06 97 THR A C 1
ATOM 793 O O . THR A 1 97 ? 20.346 3.192 -11.249 1.00 89.06 97 THR A O 1
ATOM 796 N N . HIS A 1 98 ? 19.485 2.438 -9.322 1.00 87.88 98 HIS A N 1
ATOM 797 C CA . HIS A 1 98 ? 18.345 1.776 -9.954 1.00 87.88 98 HIS A CA 1
ATOM 798 C C . HIS A 1 98 ? 17.382 2.766 -10.617 1.00 87.88 98 HIS A C 1
ATOM 800 O O . HIS A 1 98 ? 16.933 2.513 -11.734 1.00 87.88 98 HIS A O 1
ATOM 806 N N . LEU A 1 99 ? 17.126 3.929 -10.004 1.00 91.12 99 LEU A N 1
ATOM 807 C CA . LEU A 1 99 ? 16.321 4.988 -10.627 1.00 91.12 99 LEU A CA 1
ATOM 808 C C . LEU A 1 99 ? 16.947 5.468 -11.947 1.00 91.12 99 LEU A C 1
ATOM 810 O O . LEU A 1 99 ? 16.240 5.648 -12.940 1.00 91.12 99 LEU A O 1
ATOM 814 N N . LYS A 1 100 ? 18.279 5.616 -11.997 1.00 90.62 100 LYS A N 1
ATOM 815 C CA . LYS A 1 100 ? 19.002 5.950 -13.237 1.00 90.62 100 LYS A CA 1
ATOM 816 C C . LYS A 1 100 ? 18.877 4.845 -14.286 1.00 90.62 100 LYS A C 1
ATOM 818 O O . LYS A 1 100 ? 18.717 5.154 -15.464 1.00 90.62 100 LYS A O 1
ATOM 823 N N . ASN A 1 101 ? 18.951 3.578 -13.884 1.00 88.50 101 ASN A N 1
ATOM 824 C CA . ASN A 1 101 ? 18.801 2.445 -14.801 1.00 88.50 101 ASN A CA 1
ATOM 825 C C . ASN A 1 101 ? 17.385 2.364 -15.379 1.00 88.50 101 ASN A C 1
ATOM 827 O O . ASN A 1 101 ? 17.226 2.156 -16.580 1.00 88.50 101 ASN A O 1
ATOM 831 N N . LEU A 1 102 ? 16.365 2.620 -14.560 1.00 87.88 102 LEU A N 1
ATOM 832 C CA . LEU A 1 102 ? 14.978 2.651 -15.010 1.00 87.88 102 LEU A CA 1
ATOM 833 C C . LEU A 1 102 ? 14.722 3.803 -15.999 1.00 87.88 102 LEU A C 1
ATOM 835 O O . LEU A 1 102 ? 14.058 3.599 -17.016 1.00 87.88 102 LEU A O 1
ATOM 839 N N . LEU A 1 103 ? 15.328 4.974 -15.769 1.00 90.12 103 LEU A N 1
ATOM 840 C CA . LEU A 1 103 ? 15.285 6.090 -16.719 1.00 90.12 103 LEU A CA 1
ATOM 841 C C . LEU A 1 103 ? 15.973 5.738 -18.051 1.00 90.12 103 LEU A C 1
ATOM 843 O O . LEU A 1 103 ? 15.448 6.050 -19.119 1.00 90.12 103 LEU A O 1
ATOM 847 N N . LYS A 1 104 ? 17.122 5.045 -18.008 1.00 89.00 104 LYS A N 1
ATOM 848 C CA . LYS A 1 104 ? 17.817 4.549 -19.213 1.00 89.00 104 LYS A CA 1
ATOM 849 C C . LYS A 1 104 ? 16.985 3.528 -19.993 1.00 89.00 104 LYS A C 1
ATOM 851 O O . LYS A 1 104 ? 17.082 3.492 -21.214 1.00 89.00 104 LYS A O 1
ATOM 856 N N . ALA A 1 105 ? 16.158 2.737 -19.310 1.00 87.81 105 ALA A N 1
ATOM 857 C CA . ALA A 1 105 ? 15.236 1.787 -19.930 1.00 87.81 105 ALA A CA 1
ATOM 858 C C . ALA A 1 105 ? 14.022 2.457 -20.612 1.00 87.81 105 ALA A C 1
ATOM 860 O O . ALA A 1 105 ? 13.170 1.762 -21.158 1.00 87.81 105 ALA A O 1
ATOM 861 N N . GLY A 1 106 ? 13.927 3.793 -20.593 1.00 88.12 106 GLY A N 1
ATOM 862 C CA . GLY A 1 106 ? 12.848 4.543 -21.240 1.00 88.12 106 GLY A CA 1
ATOM 863 C C . GLY A 1 106 ? 11.567 4.644 -20.411 1.00 88.12 106 GLY A C 1
ATOM 864 O O . GLY A 1 106 ? 10.542 5.082 -20.929 1.00 88.12 106 GLY A O 1
ATOM 865 N N . ASN A 1 107 ? 11.607 4.267 -19.131 1.00 86.69 107 ASN A N 1
ATOM 866 C CA . ASN A 1 107 ? 10.483 4.467 -18.227 1.00 86.69 107 ASN A CA 1
ATOM 867 C C . ASN A 1 107 ? 10.538 5.878 -17.635 1.00 86.69 107 ASN A C 1
ATOM 869 O O . ASN A 1 107 ? 11.518 6.260 -16.996 1.00 86.69 107 ASN A O 1
ATOM 873 N N . ASP A 1 108 ? 9.470 6.648 -17.836 1.00 86.81 108 ASP A N 1
ATOM 874 C CA . ASP A 1 108 ? 9.345 7.984 -17.260 1.00 86.81 108 ASP A CA 1
ATOM 875 C C . ASP A 1 108 ? 8.939 7.902 -15.778 1.00 86.81 108 ASP A C 1
ATOM 877 O O . ASP A 1 108 ? 7.841 7.452 -15.434 1.00 86.81 108 ASP A O 1
ATOM 881 N N . ILE A 1 109 ? 9.851 8.328 -14.902 1.00 85.81 109 ILE A N 1
ATOM 882 C CA . ILE A 1 109 ? 9.674 8.392 -13.443 1.00 85.81 109 ILE A CA 1
ATOM 883 C C . ILE A 1 109 ? 9.887 9.828 -12.938 1.00 85.81 109 ILE A C 1
ATOM 885 O O . ILE A 1 109 ? 10.416 10.050 -11.843 1.00 85.81 109 ILE A O 1
ATOM 889 N N . ALA A 1 110 ? 9.547 10.830 -13.751 1.00 80.88 110 ALA A N 1
ATOM 890 C CA . ALA A 1 110 ? 9.748 12.227 -13.389 1.00 80.88 110 ALA A CA 1
ATOM 891 C C . ALA A 1 110 ? 9.205 12.537 -11.977 1.00 80.88 110 ALA A C 1
ATOM 893 O O . ALA A 1 110 ? 8.012 12.398 -11.704 1.00 80.88 110 ALA A O 1
ATOM 894 N N . GLY A 1 111 ? 10.101 12.963 -11.080 1.00 82.19 111 GLY A N 1
ATOM 895 C CA . GLY A 1 111 ? 9.767 13.387 -9.716 1.00 82.19 111 GLY A CA 1
ATOM 896 C C . GLY A 1 111 ? 10.022 12.361 -8.608 1.00 82.19 111 GLY A C 1
ATOM 897 O O . GLY A 1 111 ? 9.943 12.735 -7.436 1.00 82.19 111 GLY A O 1
ATOM 898 N N . LEU A 1 112 ? 10.383 11.113 -8.928 1.00 91.75 112 LEU A N 1
ATOM 899 C CA . LEU A 1 112 ? 10.739 10.129 -7.907 1.00 91.75 112 LEU A CA 1
ATOM 900 C C . LEU A 1 112 ? 12.209 10.282 -7.487 1.00 91.75 112 LEU A C 1
ATOM 902 O O . LEU A 1 112 ? 13.115 10.355 -8.315 1.00 91.75 112 LEU A O 1
ATOM 906 N N . SER A 1 113 ? 12.445 10.343 -6.179 1.00 93.56 113 SER A N 1
ATOM 907 C CA . SER A 1 113 ? 13.787 10.421 -5.593 1.00 93.56 113 SER A CA 1
ATOM 908 C C . SER A 1 113 ? 13.963 9.322 -4.556 1.00 93.56 113 SER A C 1
ATOM 910 O O . SER A 1 113 ? 12.983 8.894 -3.947 1.00 93.56 113 SER A O 1
ATOM 912 N N . ALA A 1 114 ? 15.205 8.907 -4.303 1.00 92.44 114 ALA A N 1
ATOM 913 C CA . ALA A 1 114 ? 15.493 7.852 -3.332 1.00 92.44 114 ALA A CA 1
ATOM 914 C C . ALA A 1 114 ? 14.939 8.161 -1.930 1.00 92.44 114 ALA A C 1
ATOM 916 O O . ALA A 1 114 ? 14.385 7.286 -1.273 1.00 92.44 114 ALA A O 1
ATOM 917 N N . LYS A 1 115 ? 14.967 9.435 -1.518 1.00 92.56 115 LYS A N 1
ATOM 918 C CA . LYS A 1 115 ? 14.362 9.896 -0.258 1.00 92.56 115 LYS A CA 1
ATOM 919 C C . LYS A 1 115 ? 12.854 9.666 -0.202 1.00 92.56 115 LYS A C 1
ATOM 921 O O . LYS A 1 115 ? 12.336 9.299 0.849 1.00 92.56 115 LYS A O 1
ATOM 926 N N . VAL A 1 116 ? 12.156 9.888 -1.318 1.00 92.62 116 VAL A N 1
ATOM 927 C CA . VAL A 1 116 ? 10.713 9.632 -1.419 1.00 92.62 116 VAL A CA 1
ATOM 928 C C . VAL A 1 116 ? 10.446 8.133 -1.359 1.00 92.62 116 VAL A C 1
ATOM 930 O O . VAL A 1 116 ? 9.565 7.732 -0.607 1.00 92.62 116 VAL A O 1
ATOM 933 N N . CYS A 1 117 ? 11.230 7.313 -2.067 1.00 92.56 117 CYS A N 1
ATOM 934 C CA . CYS A 1 117 ? 11.107 5.856 -2.006 1.00 92.56 117 CYS A CA 1
ATOM 935 C C . CYS A 1 117 ? 11.265 5.334 -0.576 1.00 92.56 117 CYS A C 1
ATOM 937 O O . CYS A 1 117 ? 10.373 4.661 -0.067 1.00 92.56 117 CYS A O 1
ATOM 939 N N . ARG A 1 118 ? 12.351 5.722 0.103 1.00 92.31 118 ARG A N 1
ATOM 940 C CA . ARG A 1 118 ? 12.620 5.297 1.480 1.00 92.31 118 ARG A CA 1
ATOM 941 C C . ARG A 1 118 ? 11.519 5.733 2.441 1.00 92.31 118 ARG A C 1
ATOM 943 O O . ARG A 1 118 ? 11.098 4.947 3.277 1.00 92.31 118 ARG A O 1
ATOM 950 N N . LEU A 1 119 ? 11.029 6.970 2.318 1.00 91.75 119 LEU A N 1
ATOM 951 C CA . LEU A 1 119 ? 9.926 7.454 3.150 1.00 91.75 119 LEU A CA 1
ATOM 952 C C . LEU A 1 119 ? 8.655 6.614 2.956 1.00 91.75 119 LEU A C 1
ATOM 954 O O . LEU A 1 119 ? 8.004 6.259 3.932 1.00 91.75 119 LEU A O 1
ATOM 958 N N . TRP A 1 120 ? 8.318 6.290 1.708 1.00 93.44 120 TRP A N 1
ATOM 959 C CA . TRP A 1 120 ? 7.137 5.491 1.381 1.00 93.44 120 TRP A CA 1
ATOM 960 C C . TRP A 1 120 ? 7.204 4.069 1.936 1.00 93.44 120 TRP A C 1
ATOM 962 O O . TRP A 1 120 ? 6.187 3.580 2.429 1.00 93.44 120 TRP A O 1
ATOM 972 N N . MET A 1 121 ? 8.380 3.438 1.880 1.00 92.19 121 MET A N 1
ATOM 973 C CA . MET A 1 121 ? 8.590 2.108 2.455 1.00 92.19 121 MET A CA 1
ATOM 974 C C . MET A 1 121 ? 8.590 2.153 3.983 1.00 92.19 121 MET A C 1
ATOM 976 O O . MET A 1 121 ? 7.858 1.402 4.617 1.00 92.19 121 MET A O 1
ATOM 980 N N . LYS A 1 122 ? 9.321 3.098 4.586 1.00 91.25 122 LYS A N 1
ATOM 981 C CA . LYS A 1 122 ? 9.409 3.244 6.047 1.00 91.25 122 LYS A CA 1
ATOM 982 C C . LYS A 1 122 ? 8.047 3.470 6.707 1.00 91.25 122 LYS A C 1
ATOM 984 O O . LYS A 1 122 ? 7.791 2.942 7.783 1.00 91.25 122 LYS A O 1
ATOM 989 N N . GLU A 1 123 ? 7.182 4.269 6.087 1.00 91.75 123 GLU A N 1
ATOM 990 C CA . GLU A 1 123 ? 5.845 4.544 6.626 1.00 91.75 123 GLU A CA 1
ATOM 991 C C . GLU A 1 123 ? 4.806 3.462 6.284 1.00 91.75 123 GLU A C 1
ATOM 993 O O . GLU A 1 123 ? 3.653 3.574 6.712 1.00 91.75 123 GLU A O 1
ATOM 998 N N . GLY A 1 124 ? 5.173 2.441 5.500 1.00 90.94 124 GLY A N 1
ATOM 999 C CA . GLY A 1 124 ? 4.250 1.407 5.022 1.00 90.94 124 GLY A CA 1
ATOM 1000 C C . GLY A 1 124 ? 3.179 1.940 4.065 1.00 90.94 124 GLY A C 1
ATOM 1001 O O . GLY A 1 124 ? 2.145 1.307 3.861 1.00 90.94 124 GLY A O 1
ATOM 1002 N N . TRP A 1 125 ? 3.377 3.127 3.479 1.00 93.50 125 TRP A N 1
ATOM 1003 C CA . TRP A 1 125 ? 2.417 3.705 2.531 1.00 93.50 125 TRP A CA 1
ATOM 1004 C C . TRP A 1 125 ? 2.368 2.912 1.237 1.00 93.50 125 TRP A C 1
ATOM 1006 O O . TRP A 1 125 ? 1.306 2.800 0.632 1.00 93.50 125 TRP A O 1
ATOM 1016 N N . TYR A 1 126 ? 3.504 2.357 0.815 1.00 92.25 126 TYR A N 1
ATOM 1017 C CA . TYR A 1 126 ? 3.532 1.502 -0.3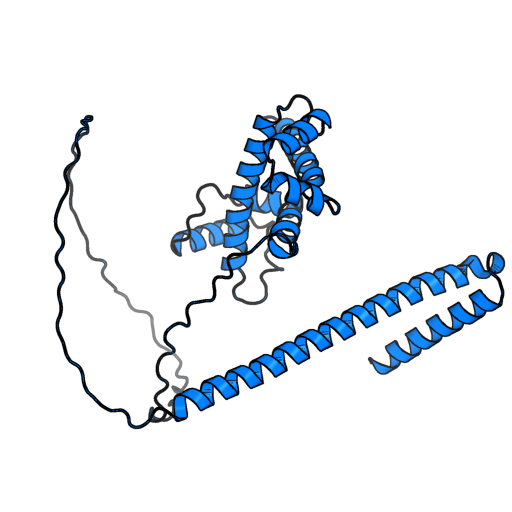59 1.00 92.25 126 TYR A CA 1
ATOM 1018 C C . TYR A 1 126 ? 2.620 0.286 -0.175 1.00 92.25 126 TYR A C 1
ATOM 1020 O O . TYR A 1 126 ? 1.772 0.065 -1.030 1.00 92.25 126 TYR A O 1
ATOM 1028 N N . ASP A 1 127 ? 2.727 -0.433 0.946 1.00 89.44 127 ASP A N 1
ATOM 1029 C CA . ASP A 1 127 ? 1.920 -1.632 1.206 1.00 89.44 127 ASP A CA 1
ATOM 1030 C C . ASP A 1 127 ? 0.432 -1.301 1.316 1.00 89.44 127 ASP A C 1
ATOM 1032 O O . ASP A 1 127 ? -0.396 -1.979 0.717 1.00 89.44 127 ASP A O 1
ATOM 1036 N N . LEU A 1 128 ? 0.085 -0.195 1.988 1.00 89.62 128 LEU A N 1
ATOM 1037 C CA . LEU A 1 128 ? -1.300 0.288 2.056 1.00 89.62 128 LEU A CA 1
ATOM 1038 C C . LEU A 1 128 ? -1.894 0.521 0.663 1.00 89.62 128 LEU A C 1
ATOM 1040 O O . LEU A 1 128 ? -3.007 0.083 0.377 1.00 89.62 128 LEU A O 1
ATOM 1044 N N . PHE A 1 129 ? -1.155 1.206 -0.212 1.00 90.56 129 PHE A N 1
ATOM 1045 C CA . PHE A 1 129 ? -1.611 1.438 -1.578 1.00 90.56 129 PHE A CA 1
ATOM 1046 C C . PHE A 1 129 ? -1.560 0.164 -2.423 1.00 90.56 129 PHE A C 1
ATOM 1048 O O . PHE A 1 129 ? -2.454 -0.028 -3.235 1.00 90.56 129 PHE A O 1
ATOM 1055 N N . ASN A 1 130 ? -0.562 -0.702 -2.254 1.00 89.12 130 ASN A N 1
ATOM 1056 C CA . ASN A 1 130 ? -0.407 -1.925 -3.036 1.00 89.12 130 ASN A CA 1
ATOM 1057 C C . ASN A 1 130 ? -1.520 -2.927 -2.736 1.00 89.12 130 ASN A C 1
ATOM 1059 O O . ASN A 1 130 ? -2.187 -3.370 -3.666 1.00 89.12 130 ASN A O 1
ATOM 1063 N N . ASN A 1 131 ? -1.788 -3.191 -1.456 1.00 84.94 131 ASN A N 1
ATOM 1064 C CA . ASN A 1 131 ? -2.879 -4.067 -1.029 1.00 84.94 131 ASN A CA 1
ATOM 1065 C C . ASN A 1 131 ? -4.215 -3.544 -1.570 1.00 84.94 131 ASN A C 1
ATOM 1067 O O . ASN A 1 131 ? -5.031 -4.284 -2.107 1.00 84.94 131 ASN A O 1
ATOM 1071 N N . TRP A 1 132 ? -4.410 -2.226 -1.534 1.00 81.62 132 TRP A N 1
ATOM 1072 C CA . TRP A 1 132 ? -5.608 -1.612 -2.088 1.00 81.62 132 TRP A CA 1
ATOM 1073 C C . TRP A 1 132 ? -5.682 -1.661 -3.624 1.00 81.62 132 TRP A C 1
ATOM 1075 O O . TRP A 1 132 ? -6.764 -1.826 -4.182 1.00 81.62 132 TRP A O 1
ATOM 1085 N N . TYR A 1 133 ? -4.557 -1.506 -4.327 1.00 75.31 133 TYR A N 1
ATOM 1086 C CA . TYR A 1 133 ? -4.515 -1.449 -5.791 1.00 75.31 133 TYR A CA 1
ATOM 1087 C C . TYR A 1 133 ? -4.415 -2.818 -6.464 1.00 75.31 133 TYR A C 1
ATOM 1089 O O . TYR A 1 133 ? -4.596 -2.856 -7.673 1.00 75.31 133 TYR A O 1
ATOM 1097 N N . HIS A 1 134 ? -4.096 -3.896 -5.744 1.00 69.69 134 HIS A N 1
ATOM 1098 C CA . HIS A 1 134 ? -3.928 -5.241 -6.312 1.00 69.69 134 HIS A CA 1
ATOM 1099 C C . HIS A 1 134 ? -4.788 -6.314 -5.652 1.00 69.69 134 HIS A C 1
ATOM 1101 O O . HIS A 1 134 ? -5.295 -7.179 -6.363 1.00 69.69 134 HIS A O 1
ATOM 1107 N N . ASP A 1 135 ? -4.987 -6.254 -4.335 1.00 64.75 135 ASP A N 1
ATOM 1108 C CA . ASP A 1 135 ? -5.738 -7.293 -3.622 1.00 64.75 135 ASP A CA 1
ATOM 1109 C C . ASP A 1 135 ? -7.232 -6.968 -3.529 1.00 64.75 135 ASP A C 1
ATOM 1111 O O . ASP A 1 135 ? -8.026 -7.813 -3.120 1.00 64.75 135 ASP A O 1
ATOM 1115 N N . ASN A 1 136 ? -7.646 -5.760 -3.932 1.00 61.62 136 ASN A N 1
ATOM 1116 C CA . ASN A 1 136 ? -9.048 -5.374 -3.917 1.00 61.62 136 ASN A CA 1
ATOM 1117 C C . ASN A 1 136 ? -9.777 -5.878 -5.179 1.00 61.62 136 ASN A C 1
ATOM 1119 O O . ASN A 1 136 ? -9.598 -5.305 -6.261 1.00 61.62 136 ASN A O 1
ATOM 1123 N N . PRO A 1 137 ? -10.678 -6.875 -5.067 1.00 57.81 137 PRO A N 1
ATOM 1124 C CA . PRO A 1 137 ? -11.388 -7.441 -6.215 1.00 57.81 137 PRO A CA 1
ATOM 1125 C C . PRO A 1 137 ? -12.318 -6.432 -6.913 1.00 57.81 137 PRO A C 1
ATOM 1127 O O . PRO A 1 137 ? -12.785 -6.689 -8.022 1.00 57.81 137 PRO A O 1
ATOM 1130 N N . CYS A 1 138 ? -12.605 -5.284 -6.286 1.00 56.81 138 CYS A N 1
ATOM 1131 C CA . CYS A 1 138 ? -13.452 -4.236 -6.854 1.00 56.81 138 CYS A CA 1
ATOM 1132 C C . CYS A 1 138 ? -12.695 -3.268 -7.782 1.00 56.81 138 CYS A C 1
ATOM 1134 O O . CYS A 1 138 ? -13.332 -2.494 -8.504 1.00 56.81 13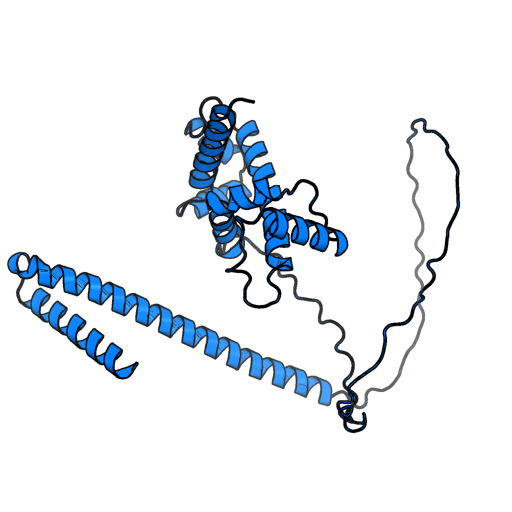8 CYS A O 1
ATOM 1136 N N . VAL A 1 139 ? -11.358 -3.267 -7.780 1.00 58.88 139 VAL A N 1
ATOM 1137 C CA . VAL A 1 139 ? -10.567 -2.462 -8.718 1.00 58.88 139 VAL A CA 1
ATOM 1138 C C . VAL A 1 139 ? -10.446 -3.255 -10.017 1.00 58.88 139 VAL A C 1
ATOM 1140 O O . VAL A 1 139 ? -9.658 -4.185 -10.125 1.00 58.88 139 VAL A O 1
ATOM 1143 N N . ALA A 1 140 ? -11.233 -2.900 -11.033 1.00 49.53 140 ALA A N 1
ATOM 1144 C CA . ALA A 1 140 ? -11.096 -3.513 -12.350 1.00 49.53 140 ALA A CA 1
ATOM 1145 C C . ALA A 1 140 ? -9.705 -3.194 -12.930 1.00 49.53 140 ALA A C 1
ATOM 1147 O O . ALA A 1 140 ? -9.448 -2.074 -13.377 1.00 49.53 140 ALA A O 1
ATOM 1148 N N . HIS A 1 141 ? -8.797 -4.169 -12.909 1.00 55.81 141 HIS A N 1
ATOM 1149 C CA . HIS A 1 141 ? -7.500 -4.039 -13.560 1.00 55.81 141 HIS A CA 1
ATOM 1150 C C . HIS A 1 141 ? -7.669 -4.190 -15.069 1.00 55.81 141 HIS A C 1
ATOM 1152 O O . HIS A 1 141 ? -8.314 -5.126 -15.550 1.00 55.81 141 HIS A O 1
ATOM 1158 N N . GLU A 1 142 ? -7.049 -3.292 -15.835 1.00 46.84 142 GLU A N 1
ATOM 1159 C CA . GLU A 1 142 ? -6.811 -3.549 -17.248 1.00 46.84 142 GLU A CA 1
ATOM 1160 C C . GLU A 1 142 ? -5.838 -4.726 -17.320 1.00 46.84 142 GLU A C 1
ATOM 1162 O O . GLU A 1 142 ? -4.634 -4.581 -17.107 1.00 46.84 142 GLU A O 1
ATOM 1167 N N . VAL A 1 143 ? -6.378 -5.928 -17.535 1.00 48.47 143 VAL A N 1
ATOM 1168 C CA . VAL A 1 143 ? -5.566 -7.114 -17.776 1.00 48.47 143 VAL A CA 1
ATOM 1169 C C . VAL A 1 143 ? -4.861 -6.867 -19.099 1.00 48.47 143 VAL A C 1
ATOM 1171 O O . VAL A 1 143 ? -5.424 -7.114 -20.170 1.00 48.47 143 VAL A O 1
ATOM 1174 N N . VAL A 1 144 ? -3.626 -6.369 -19.023 1.00 46.97 144 VAL A N 1
ATOM 1175 C CA . VAL A 1 144 ? -2.682 -6.383 -20.135 1.00 46.97 144 VAL A CA 1
ATOM 1176 C C . VAL A 1 144 ? -2.403 -7.854 -20.401 1.00 46.97 144 VAL A C 1
ATOM 1178 O O . VAL A 1 144 ? -1.443 -8.439 -19.908 1.00 46.97 144 VAL A O 1
ATOM 1181 N N . ARG A 1 145 ? -3.306 -8.499 -21.144 1.00 45.31 145 ARG A N 1
ATOM 1182 C CA . ARG A 1 145 ? -3.018 -9.762 -21.800 1.00 45.31 145 ARG A CA 1
ATOM 1183 C C . ARG A 1 145 ? -1.871 -9.422 -22.720 1.00 45.31 145 ARG A C 1
ATOM 1185 O O . ARG A 1 145 ? -2.104 -8.780 -23.743 1.00 45.31 145 ARG A O 1
ATOM 1192 N N . SER A 1 146 ? -0.656 -9.769 -22.306 1.00 39.94 146 SER A N 1
ATOM 1193 C CA . SER A 1 146 ? 0.534 -9.707 -23.137 1.00 39.94 146 SER A CA 1
ATOM 1194 C C . SER A 1 146 ? 0.121 -10.260 -24.489 1.00 39.94 146 SER A C 1
ATOM 1196 O O . SER A 1 146 ? -0.177 -11.451 -24.600 1.00 39.94 146 SER A O 1
ATOM 1198 N N . LEU A 1 147 ? -0.048 -9.370 -25.474 1.00 45.12 147 LEU A N 1
ATOM 1199 C CA . LEU A 1 147 ? -0.364 -9.763 -26.836 1.00 45.12 147 LEU A CA 1
ATOM 1200 C C . LEU A 1 147 ? 0.705 -10.775 -27.173 1.00 45.12 147 LEU A C 1
ATOM 1202 O O . LEU A 1 147 ? 1.877 -10.409 -27.133 1.00 45.12 147 LEU A O 1
ATOM 1206 N N . ALA A 1 148 ? 0.286 -12.030 -27.357 1.00 48.84 148 ALA A N 1
ATOM 1207 C CA . ALA A 1 148 ? 1.154 -13.167 -27.576 1.00 48.84 148 ALA A CA 1
ATOM 1208 C C . ALA A 1 148 ? 2.236 -12.736 -28.561 1.00 48.84 148 ALA A C 1
ATOM 1210 O O . ALA A 1 148 ? 1.976 -12.583 -29.758 1.00 48.84 148 ALA A O 1
ATOM 1211 N N . GLY A 1 149 ? 3.419 -12.421 -28.020 1.00 45.12 149 GLY A N 1
ATOM 1212 C CA . GLY A 1 149 ? 4.559 -12.037 -28.821 1.00 45.12 149 GLY A CA 1
ATOM 1213 C C . GLY A 1 149 ? 4.730 -13.179 -29.793 1.00 45.12 149 GLY A C 1
ATOM 1214 O O . GLY A 1 149 ? 4.744 -14.330 -29.364 1.00 45.12 149 GLY A O 1
ATOM 1215 N N . LYS A 1 150 ? 4.717 -12.863 -31.090 1.00 44.31 150 LYS A N 1
ATOM 1216 C CA . LYS A 1 150 ? 4.837 -13.829 -32.178 1.00 44.31 150 LYS A CA 1
ATOM 1217 C C . LYS A 1 150 ? 5.991 -14.762 -31.827 1.00 44.31 150 LYS A C 1
ATOM 1219 O O . LYS A 1 150 ? 7.147 -14.355 -31.903 1.00 44.31 150 LYS A O 1
ATOM 1224 N N . ILE A 1 151 ? 5.647 -15.952 -31.339 1.00 47.31 151 ILE A N 1
ATOM 1225 C CA . ILE A 1 151 ? 6.609 -16.920 -30.834 1.00 47.31 151 ILE A CA 1
ATOM 1226 C C . ILE A 1 151 ? 7.513 -17.191 -32.028 1.00 47.31 151 ILE A C 1
ATOM 1228 O O . ILE A 1 151 ? 7.023 -17.534 -33.106 1.00 47.31 151 ILE A O 1
ATOM 1232 N N . SER A 1 152 ? 8.803 -16.896 -31.882 1.00 53.16 152 SER A N 1
ATOM 1233 C CA . SER A 1 152 ? 9.791 -17.203 -32.909 1.00 53.16 152 SER A CA 1
ATOM 1234 C C . SER A 1 152 ? 9.610 -18.669 -33.284 1.00 53.16 152 SER A C 1
ATOM 1236 O O . SER A 1 152 ? 9.653 -19.526 -32.402 1.00 53.16 152 SER A O 1
ATOM 1238 N N . ASN A 1 153 ? 9.332 -18.945 -34.561 1.00 46.53 153 ASN A N 1
ATOM 1239 C CA . ASN A 1 153 ? 9.127 -20.301 -35.053 1.00 46.53 153 ASN A CA 1
ATOM 1240 C C . ASN A 1 153 ? 10.371 -21.125 -34.711 1.00 46.53 153 ASN A C 1
ATOM 1242 O O . ASN A 1 153 ? 11.432 -20.933 -35.304 1.00 46.53 153 ASN A O 1
ATOM 1246 N N . TYR A 1 154 ? 10.232 -22.015 -33.736 1.00 51.34 154 TYR A N 1
ATOM 1247 C CA . TYR A 1 154 ? 11.224 -23.028 -33.431 1.00 51.34 154 TYR A CA 1
ATOM 1248 C C . TYR A 1 154 ? 11.444 -23.867 -34.695 1.00 51.34 154 TYR A C 1
ATOM 1250 O O . TYR A 1 154 ? 10.497 -24.443 -35.230 1.00 51.34 154 TYR A O 1
ATOM 1258 N N . ASN A 1 155 ? 12.671 -23.869 -35.217 1.00 63.78 155 ASN A N 1
ATOM 1259 C CA . ASN A 1 155 ? 13.056 -24.689 -36.359 1.00 63.78 155 ASN A CA 1
ATOM 1260 C C . ASN A 1 155 ? 13.608 -26.022 -35.823 1.00 63.78 155 ASN A C 1
ATOM 1262 O O . ASN A 1 155 ? 14.720 -26.024 -35.302 1.00 63.78 155 ASN A O 1
ATOM 1266 N N . PRO A 1 156 ? 12.887 -27.149 -35.951 1.00 58.25 156 PRO A N 1
ATOM 1267 C CA . PRO A 1 156 ? 13.338 -28.443 -35.433 1.00 58.25 156 PRO A CA 1
ATOM 1268 C C . PRO A 1 156 ? 14.535 -29.040 -36.197 1.00 58.25 156 PRO A C 1
ATOM 1270 O O . PRO A 1 156 ? 15.028 -30.091 -35.806 1.00 58.25 156 PRO A O 1
ATOM 1273 N N . ASN A 1 157 ? 15.017 -28.378 -37.258 1.00 58.81 157 ASN A N 1
ATO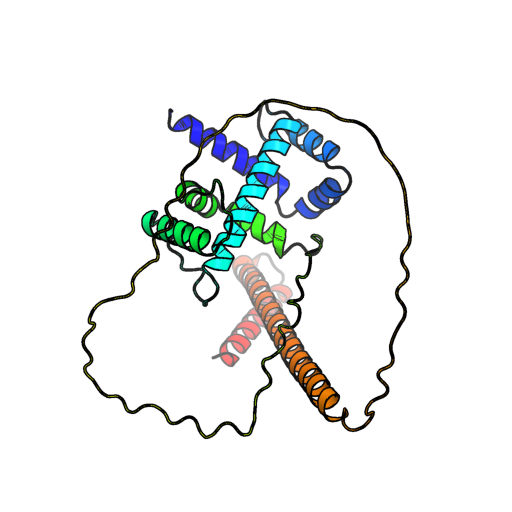M 1274 C CA . ASN A 1 157 ? 16.184 -28.798 -38.040 1.00 58.81 157 ASN A CA 1
ATOM 1275 C C . ASN A 1 157 ? 17.433 -27.932 -37.797 1.00 58.81 157 ASN A C 1
ATOM 1277 O O . ASN A 1 157 ? 18.362 -27.977 -38.600 1.00 58.81 157 ASN A O 1
ATOM 1281 N N . SER A 1 158 ? 17.472 -27.104 -36.749 1.00 51.16 158 SER A N 1
ATOM 1282 C CA . SER A 1 158 ? 18.737 -26.482 -36.348 1.00 51.16 158 SER A CA 1
ATOM 1283 C C . SER A 1 158 ? 19.643 -27.538 -35.719 1.00 51.16 158 SER A C 1
ATOM 1285 O O . SER A 1 158 ? 19.254 -28.167 -34.734 1.00 51.16 158 SER A O 1
ATOM 1287 N N . ASP A 1 159 ? 20.822 -27.713 -36.316 1.00 60.75 159 ASP A N 1
ATOM 1288 C CA . ASP A 1 159 ? 21.886 -28.624 -35.896 1.00 60.75 159 ASP A CA 1
ATOM 1289 C C . ASP A 1 159 ? 22.118 -28.619 -34.372 1.00 60.75 159 ASP A C 1
ATOM 1291 O O . ASP A 1 159 ? 21.941 -27.580 -33.724 1.00 60.75 159 ASP A O 1
ATOM 1295 N N . PRO A 1 160 ? 22.540 -29.754 -33.779 1.00 58.16 160 PRO A N 1
ATOM 1296 C CA . PRO A 1 160 ? 22.831 -29.836 -32.354 1.00 58.16 160 PRO A CA 1
ATOM 1297 C C . PRO A 1 160 ? 23.787 -28.717 -31.937 1.00 58.16 160 PRO A C 1
ATO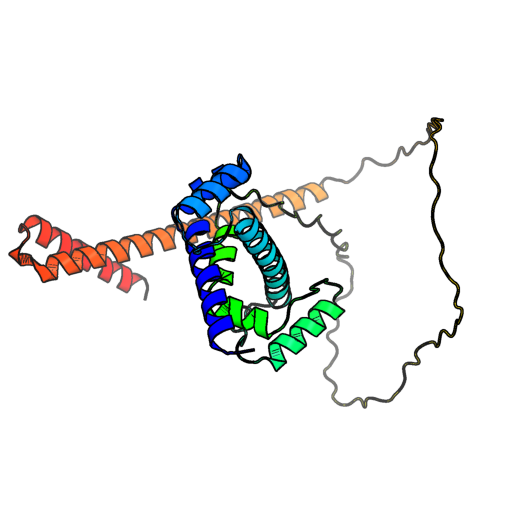M 1299 O O . PRO A 1 160 ? 24.873 -28.563 -32.499 1.00 58.16 160 PRO A O 1
ATOM 1302 N N . ILE A 1 161 ? 23.355 -27.939 -30.940 1.00 52.38 161 ILE A N 1
ATOM 1303 C CA . ILE A 1 161 ? 24.124 -26.858 -30.323 1.00 52.38 161 ILE A CA 1
ATOM 1304 C C . ILE A 1 161 ? 25.467 -27.440 -29.875 1.00 52.38 161 ILE A C 1
ATOM 1306 O O . ILE A 1 161 ? 25.558 -28.170 -28.886 1.00 52.38 161 ILE A O 1
ATOM 1310 N N . LYS A 1 162 ? 26.520 -27.130 -30.636 1.00 45.41 162 LYS A N 1
ATOM 1311 C CA . LYS A 1 162 ? 27.904 -27.370 -30.242 1.00 45.41 162 LYS A CA 1
ATOM 1312 C C . LYS A 1 162 ? 28.189 -26.414 -29.089 1.00 45.41 162 LYS A C 1
ATOM 1314 O O . LYS A 1 162 ? 28.335 -25.212 -29.303 1.00 45.41 162 LYS A O 1
ATOM 1319 N N . TRP A 1 163 ? 28.215 -26.948 -27.872 1.00 46.84 163 TRP A N 1
ATOM 1320 C CA . TRP A 1 163 ? 28.752 -26.239 -26.717 1.00 46.84 163 TRP A CA 1
ATOM 1321 C C . TRP A 1 163 ? 30.171 -25.762 -27.061 1.00 46.84 163 TRP A C 1
ATOM 1323 O O . TRP A 1 163 ? 30.975 -26.585 -27.515 1.00 46.84 163 TRP A O 1
ATOM 1333 N N . PRO A 1 164 ? 30.484 -24.461 -26.930 1.00 51.34 164 PRO A N 1
ATOM 1334 C CA . PRO A 1 164 ? 31.846 -24.002 -27.143 1.00 51.34 164 PRO A CA 1
ATOM 1335 C C . PRO A 1 164 ? 32.752 -24.649 -26.083 1.00 51.34 164 PRO A C 1
ATOM 1337 O O . PRO A 1 164 ? 32.351 -24.721 -24.918 1.00 51.34 164 PRO A O 1
ATOM 1340 N N . PRO A 1 165 ? 33.940 -25.154 -26.460 1.00 46.28 165 PRO A N 1
ATOM 1341 C CA . PRO A 1 165 ? 34.930 -25.550 -25.473 1.00 46.28 165 PRO A CA 1
ATOM 1342 C C . PRO A 1 165 ? 35.315 -24.324 -24.639 1.00 46.28 165 PRO A C 1
ATOM 1344 O O . PRO A 1 165 ? 35.477 -23.226 -25.173 1.00 46.28 165 PRO A O 1
ATOM 1347 N N . SER A 1 166 ? 35.409 -24.523 -23.324 1.00 50.53 166 SER A N 1
ATOM 1348 C CA . SER A 1 166 ? 36.067 -23.585 -22.420 1.00 50.53 166 SER A CA 1
ATOM 1349 C C . SER A 1 166 ? 37.514 -23.433 -22.860 1.00 50.53 166 SER A C 1
ATOM 1351 O O . SER A 1 166 ? 38.288 -24.369 -22.688 1.00 50.53 166 SER A O 1
ATOM 1353 N N . ASP A 1 167 ? 37.849 -22.262 -23.388 1.00 42.19 167 ASP A N 1
ATOM 1354 C CA . ASP A 1 167 ? 39.222 -21.794 -23.491 1.00 42.19 167 ASP A CA 1
ATOM 1355 C C . ASP A 1 167 ? 39.328 -20.455 -22.755 1.00 42.19 167 ASP A C 1
ATOM 1357 O O . ASP A 1 167 ? 38.587 -19.501 -23.017 1.00 42.19 167 ASP A O 1
ATOM 1361 N N . ASP A 1 168 ? 40.237 -20.458 -21.785 1.00 48.66 168 ASP A N 1
ATOM 1362 C CA . ASP A 1 168 ? 40.819 -19.305 -21.121 1.00 48.66 168 ASP A CA 1
ATOM 1363 C C . ASP A 1 168 ? 41.492 -18.346 -22.132 1.00 48.66 168 ASP A C 1
ATOM 1365 O O . ASP A 1 168 ? 41.895 -18.740 -23.225 1.00 48.66 168 ASP A O 1
ATOM 1369 N N . ASP A 1 169 ? 41.648 -17.087 -21.711 1.00 46.25 169 ASP A N 1
ATOM 1370 C CA . ASP A 1 169 ? 42.425 -16.003 -22.339 1.00 46.25 169 ASP A CA 1
ATOM 1371 C C . ASP A 1 169 ? 41.949 -15.418 -23.684 1.00 46.25 169 ASP A C 1
ATOM 1373 O O . ASP A 1 169 ? 42.408 -15.812 -24.753 1.00 46.25 169 ASP A O 1
ATOM 1377 N N . VAL A 1 170 ? 41.207 -14.295 -23.635 1.00 39.72 170 VAL A N 1
ATOM 1378 C CA . VAL A 1 170 ? 41.338 -13.232 -24.657 1.00 39.72 170 VAL A CA 1
ATOM 1379 C C . VAL A 1 170 ? 41.230 -11.827 -24.049 1.00 39.72 170 VAL A C 1
ATOM 1381 O O . VAL A 1 170 ? 40.253 -11.445 -23.408 1.00 39.72 170 VAL A O 1
ATOM 1384 N N . GLN A 1 171 ? 42.277 -11.053 -24.327 1.00 42.41 171 GLN A N 1
ATOM 1385 C CA . GLN A 1 171 ? 42.499 -9.643 -24.027 1.00 42.41 171 GLN A CA 1
ATOM 1386 C C . GLN A 1 171 ? 41.438 -8.721 -24.652 1.00 42.41 171 GLN A C 1
ATOM 1388 O O . GLN A 1 171 ? 41.140 -8.804 -25.844 1.00 42.41 171 GLN A O 1
ATOM 1393 N N . ILE A 1 172 ? 40.935 -7.767 -23.866 1.00 35.53 172 ILE A N 1
ATOM 1394 C CA . ILE A 1 172 ? 40.087 -6.675 -24.355 1.00 35.53 172 ILE A CA 1
ATOM 1395 C C . ILE A 1 172 ? 40.995 -5.622 -25.000 1.00 35.53 172 ILE A C 1
ATOM 1397 O O . ILE A 1 172 ? 41.724 -4.918 -24.303 1.00 35.53 172 ILE A O 1
ATOM 1401 N N . THR A 1 173 ? 40.947 -5.517 -26.329 1.00 39.56 173 THR A N 1
ATOM 1402 C CA . THR A 1 173 ? 41.481 -4.372 -27.077 1.00 39.56 173 THR A CA 1
ATOM 1403 C C . THR A 1 173 ? 40.355 -3.535 -27.680 1.00 39.56 173 THR A C 1
ATOM 1405 O O . THR A 1 173 ? 39.243 -4.000 -27.926 1.00 39.56 173 THR A O 1
ATOM 1408 N N . ASP A 1 174 ? 40.686 -2.258 -27.831 1.00 39.81 174 ASP A N 1
ATOM 1409 C CA . ASP A 1 174 ? 39.864 -1.103 -28.155 1.00 39.81 174 ASP A CA 1
ATOM 1410 C C . ASP A 1 174 ? 38.961 -1.187 -29.394 1.00 39.81 174 ASP A C 1
ATOM 1412 O O . ASP A 1 174 ? 39.326 -1.696 -30.451 1.00 39.81 174 ASP A O 1
ATOM 1416 N N . GLY A 1 175 ? 37.871 -0.416 -29.310 1.00 39.75 175 GLY A N 1
ATOM 1417 C CA . GLY A 1 175 ? 37.537 0.510 -30.390 1.00 39.75 175 GLY A CA 1
ATOM 1418 C C . GLY A 1 175 ? 36.173 0.313 -31.034 1.00 39.75 175 GLY A C 1
ATOM 1419 O O . GLY A 1 175 ? 36.072 -0.298 -32.092 1.00 39.75 175 GLY A O 1
ATOM 1420 N N . LEU A 1 176 ? 35.146 0.989 -30.506 1.00 38.06 176 LEU A N 1
ATOM 1421 C CA . LEU A 1 176 ? 33.950 1.311 -31.288 1.00 38.06 176 LEU A CA 1
ATOM 1422 C C . LEU A 1 176 ? 33.696 2.822 -31.299 1.00 38.06 176 LEU A C 1
ATOM 1424 O O . LEU A 1 176 ? 33.428 3.460 -30.283 1.00 38.06 176 LEU A O 1
ATOM 1428 N N . LYS A 1 177 ? 33.824 3.378 -32.505 1.00 37.09 177 LYS A N 1
ATOM 1429 C CA . LYS A 1 177 ? 33.654 4.785 -32.862 1.00 37.09 177 LYS A CA 1
ATOM 1430 C C . LYS A 1 177 ? 32.170 5.154 -32.869 1.00 37.09 177 LYS A C 1
ATOM 1432 O O . LYS A 1 177 ? 31.381 4.556 -33.596 1.00 37.09 177 LYS A O 1
ATOM 1437 N N . THR A 1 178 ? 31.811 6.187 -32.119 1.00 43.38 178 THR A N 1
ATOM 1438 C CA . THR A 1 178 ? 30.507 6.858 -32.174 1.00 43.38 178 THR A CA 1
ATOM 1439 C C . THR A 1 178 ? 30.478 7.887 -33.315 1.00 43.38 178 THR A C 1
ATOM 1441 O O . THR A 1 178 ? 31.435 8.653 -33.461 1.00 43.38 178 THR A O 1
ATOM 1444 N N . PRO A 1 179 ? 29.398 7.978 -34.115 1.00 45.78 179 PRO A N 1
ATOM 1445 C CA . PRO A 1 179 ? 29.257 9.029 -35.120 1.00 45.78 179 PRO A CA 1
ATOM 1446 C C . PRO A 1 179 ? 28.915 10.382 -34.479 1.00 45.78 179 PRO A C 1
ATOM 1448 O O . PRO A 1 179 ? 27.917 10.523 -33.772 1.00 45.78 179 PRO A O 1
ATOM 1451 N N . GLN A 1 180 ? 29.732 11.397 -34.769 1.00 36.66 180 GLN A N 1
ATOM 1452 C CA . GLN A 1 180 ? 29.434 12.806 -34.516 1.00 36.66 180 GLN A CA 1
ATOM 1453 C C . GLN A 1 180 ? 28.318 13.293 -35.451 1.00 36.66 180 GLN A C 1
ATOM 1455 O O . GLN A 1 180 ? 28.511 13.339 -36.663 1.00 36.66 180 GLN A O 1
ATOM 1460 N N . HIS A 1 181 ? 27.209 13.783 -34.896 1.00 39.72 181 HIS A N 1
ATOM 1461 C CA . HIS A 1 181 ? 26.324 14.715 -35.599 1.00 39.72 181 HIS A CA 1
ATOM 1462 C C . HIS A 1 181 ? 26.440 16.108 -34.968 1.00 39.72 181 HIS A C 1
ATOM 1464 O O . HIS A 1 181 ? 25.925 16.379 -33.886 1.00 39.72 181 HIS A O 1
ATOM 1470 N N . ARG A 1 182 ? 27.147 17.001 -35.673 1.00 37.62 182 ARG A N 1
ATOM 1471 C CA . ARG A 1 182 ? 27.022 18.460 -35.544 1.00 37.62 182 ARG A CA 1
ATOM 1472 C C . ARG A 1 182 ? 25.785 18.911 -36.322 1.00 37.62 182 ARG A C 1
ATOM 1474 O O . ARG A 1 182 ? 25.571 18.457 -37.441 1.00 37.62 182 ARG A O 1
ATOM 1481 N N . GLY A 1 183 ? 25.035 19.858 -35.768 1.00 39.59 183 GLY A N 1
ATOM 1482 C CA . GLY A 1 183 ? 23.924 20.504 -36.466 1.00 39.59 183 GLY A CA 1
ATOM 1483 C C . GLY A 1 183 ? 23.271 21.596 -35.631 1.00 39.59 183 GLY A C 1
ATOM 1484 O O . GLY A 1 183 ? 22.260 21.374 -34.979 1.00 39.59 183 GLY A O 1
ATOM 1485 N N . SER A 1 184 ? 23.889 22.770 -35.629 1.00 41.72 184 SER A N 1
ATOM 1486 C CA . SER A 1 184 ? 23.415 24.021 -35.037 1.00 41.72 184 SER A CA 1
ATOM 1487 C C . SER A 1 184 ? 22.182 24.567 -35.774 1.00 41.72 184 SER A C 1
ATOM 1489 O O . SER A 1 184 ? 22.209 24.590 -36.999 1.00 41.72 184 SER A O 1
ATOM 1491 N N . ALA A 1 185 ? 21.189 25.122 -35.065 1.00 42.75 185 ALA A N 1
ATOM 1492 C CA . ALA A 1 185 ? 20.600 26.444 -35.362 1.00 42.75 185 ALA A CA 1
ATOM 1493 C C . ALA A 1 185 ? 19.415 26.792 -34.438 1.00 42.75 185 ALA A C 1
ATOM 1495 O O . ALA A 1 185 ? 18.468 26.032 -34.270 1.00 42.75 185 ALA A O 1
ATOM 1496 N N . LYS A 1 186 ? 19.484 28.006 -33.883 1.00 45.25 186 LYS A N 1
ATOM 1497 C CA . LYS A 1 186 ? 18.413 28.752 -33.206 1.00 45.25 186 LYS A CA 1
ATOM 1498 C C . LYS A 1 186 ? 17.324 29.178 -34.207 1.00 45.25 186 LYS A C 1
ATOM 1500 O O . LYS A 1 186 ? 17.691 29.565 -35.313 1.00 45.25 186 LYS A O 1
ATOM 1505 N N . LYS A 1 187 ? 16.055 29.274 -33.768 1.00 44.12 187 LYS A N 1
ATOM 1506 C CA . LYS A 1 187 ? 15.176 30.460 -33.955 1.00 44.12 187 LYS A CA 1
ATOM 1507 C C . LYS A 1 187 ? 13.785 30.296 -33.305 1.00 44.12 187 LYS A C 1
ATOM 1509 O O . LYS A 1 187 ? 13.017 29.415 -33.658 1.00 44.12 187 LYS A O 1
ATOM 1514 N N . GLU A 1 188 ? 13.558 31.147 -32.304 1.00 37.94 188 GLU A N 1
ATOM 1515 C CA . GLU A 1 188 ? 12.399 32.022 -32.028 1.00 37.94 188 GLU A CA 1
ATOM 1516 C C . GLU A 1 188 ? 10.944 31.593 -32.357 1.00 37.94 188 GLU A C 1
ATOM 1518 O O . GLU A 1 188 ? 10.575 31.304 -33.490 1.00 37.94 188 GLU A O 1
ATOM 1523 N N . LYS A 1 189 ? 10.098 31.700 -31.316 1.00 45.72 189 LYS A N 1
ATOM 1524 C CA . LYS A 1 189 ? 8.622 31.869 -31.315 1.00 45.72 189 LYS A CA 1
ATOM 1525 C C . LYS A 1 189 ? 8.251 33.297 -31.779 1.00 45.72 189 LYS A C 1
ATOM 1527 O O . LYS A 1 189 ? 9.045 34.188 -31.473 1.00 45.72 189 LYS A O 1
ATOM 1532 N N . PRO A 1 190 ? 7.072 33.572 -32.403 1.00 48.75 190 PRO A N 1
ATOM 1533 C CA . PRO A 1 190 ? 5.829 33.813 -31.627 1.00 48.75 190 PRO A CA 1
ATOM 1534 C C . PRO A 1 190 ? 4.443 33.528 -32.304 1.00 48.75 190 PRO A C 1
ATOM 1536 O O . PRO A 1 190 ? 4.199 33.913 -33.439 1.00 48.75 190 PRO A O 1
ATOM 1539 N N . THR A 1 191 ? 3.525 32.950 -31.500 1.00 52.38 191 THR A N 1
ATOM 1540 C CA . THR A 1 191 ? 2.053 33.212 -31.340 1.00 52.38 191 THR A CA 1
ATOM 1541 C C . THR A 1 191 ? 1.033 33.050 -32.517 1.00 52.38 191 THR A C 1
ATOM 1543 O O . THR A 1 191 ? 1.431 32.738 -33.632 1.00 52.38 191 THR A O 1
ATOM 1546 N N . PRO A 1 192 ? -0.315 33.084 -32.287 1.00 59.75 192 PRO A N 1
ATOM 1547 C CA . PRO A 1 192 ? -1.230 32.009 -32.717 1.00 59.75 192 PRO A CA 1
ATOM 1548 C C . PRO A 1 192 ? -2.336 32.450 -33.705 1.00 59.75 192 PRO A C 1
ATOM 1550 O O . PRO A 1 192 ? -2.762 33.602 -33.684 1.00 59.75 192 PRO A O 1
ATOM 1553 N N . ARG A 1 193 ? -2.905 31.521 -34.494 1.00 43.09 193 ARG A N 1
ATOM 1554 C CA . ARG A 1 193 ? -4.218 31.696 -35.161 1.00 43.09 193 ARG A CA 1
ATOM 1555 C C . ARG A 1 193 ? -4.970 30.361 -35.342 1.00 43.09 193 ARG A C 1
ATOM 1557 O O . ARG A 1 193 ? -4.435 29.423 -35.918 1.00 43.09 193 ARG A O 1
ATOM 1564 N N . LEU A 1 194 ? -6.220 30.327 -34.870 1.00 51.66 194 LEU A N 1
ATOM 1565 C CA . LEU A 1 194 ? -7.380 29.599 -35.440 1.00 51.66 194 LEU A CA 1
ATOM 1566 C C . LEU A 1 194 ? -8.110 30.584 -36.395 1.00 51.66 194 LEU A C 1
ATOM 1568 O O . LEU A 1 194 ? -7.816 31.779 -36.258 1.00 51.66 194 LEU A O 1
ATOM 1572 N N . PRO A 1 195 ? -9.042 30.217 -37.317 1.00 51.47 195 PRO A N 1
ATOM 1573 C CA . PRO A 1 195 ? -9.933 29.036 -37.442 1.00 51.47 195 PRO A CA 1
ATOM 1574 C C . PRO A 1 195 ? -9.755 28.329 -38.826 1.00 51.47 195 PRO A C 1
ATOM 1576 O O . PRO A 1 195 ? -8.853 28.696 -39.565 1.00 51.47 195 PRO A O 1
ATOM 1579 N N . THR A 1 196 ? -10.456 27.290 -39.311 1.00 45.12 196 THR A N 1
ATOM 1580 C CA . THR A 1 196 ? -11.902 26.991 -39.495 1.00 45.12 196 THR A CA 1
ATOM 1581 C C . THR A 1 196 ? -11.983 25.585 -40.173 1.00 45.12 196 THR A C 1
ATOM 1583 O O . THR A 1 196 ? -10.960 25.127 -40.687 1.00 45.12 196 THR A O 1
ATOM 1586 N N . PRO A 1 197 ? -13.133 24.877 -40.219 1.00 62.75 197 PRO A N 1
ATOM 1587 C CA . PRO A 1 197 ? -13.224 23.485 -40.672 1.00 62.75 197 PRO A CA 1
ATOM 1588 C C . PRO A 1 197 ? -13.527 23.356 -42.175 1.00 62.75 197 PRO A C 1
ATOM 1590 O O . PRO A 1 197 ? -14.177 24.223 -42.758 1.00 62.75 197 PRO A O 1
ATOM 1593 N N . SER A 1 198 ? -13.144 22.232 -42.792 1.00 39.88 198 SER A N 1
ATOM 1594 C CA . SER A 1 198 ? -13.808 21.730 -44.002 1.00 39.88 198 SER A CA 1
ATOM 1595 C C . SER A 1 198 ? -13.605 20.232 -44.232 1.00 39.88 198 SER A C 1
ATOM 1597 O O . SER A 1 198 ? -12.500 19.699 -44.206 1.00 39.88 198 SER A O 1
ATOM 1599 N N . SER A 1 199 ? -14.759 19.610 -44.454 1.00 41.06 199 SER A N 1
ATOM 1600 C CA . SER A 1 199 ? -15.061 18.316 -45.055 1.00 41.06 199 SER A CA 1
ATOM 1601 C C . SER A 1 199 ? -14.180 17.953 -46.258 1.00 41.06 199 SER A C 1
ATOM 1603 O O . SER A 1 199 ? -13.900 18.809 -47.096 1.00 41.06 199 SER A O 1
ATOM 1605 N N . SER A 1 200 ? -13.853 16.666 -46.427 1.00 40.12 200 SER A N 1
ATOM 1606 C CA . SER A 1 200 ? -14.497 15.806 -47.442 1.00 40.12 200 SER A CA 1
ATOM 1607 C C . SER A 1 200 ? -13.627 14.616 -47.899 1.00 40.12 200 SER A C 1
ATOM 1609 O O . SER A 1 200 ? -12.402 14.659 -47.866 1.00 40.12 200 SER A O 1
ATOM 1611 N N . LEU A 1 201 ? -14.336 13.586 -48.383 1.00 44.38 201 LEU A N 1
ATOM 1612 C CA . LEU A 1 201 ? -13.931 12.561 -49.362 1.00 44.38 201 LEU A CA 1
ATOM 1613 C C . LEU A 1 201 ? -13.305 11.242 -48.870 1.00 44.38 201 LEU A C 1
ATOM 1615 O O . LEU A 1 201 ? -12.098 11.032 -48.807 1.00 44.38 201 LEU A O 1
ATOM 1619 N N . LEU A 1 202 ? -14.227 10.297 -48.661 1.00 49.00 202 LEU A N 1
ATOM 1620 C CA . LEU A 1 202 ? -14.240 8.942 -49.226 1.00 49.00 202 LEU A CA 1
ATOM 1621 C C . LEU A 1 202 ? -13.132 8.642 -50.254 1.00 49.00 202 LEU A C 1
ATOM 1623 O O . LEU A 1 202 ? -13.115 9.208 -51.343 1.00 49.00 202 LEU A O 1
ATOM 1627 N N . THR A 1 203 ? -12.329 7.616 -49.975 1.00 42.78 203 THR A N 1
ATOM 1628 C CA . THR A 1 203 ? -11.774 6.735 -51.012 1.00 42.78 203 THR A CA 1
ATOM 1629 C C . THR A 1 203 ? -11.817 5.289 -50.531 1.00 42.78 203 THR A C 1
ATOM 1631 O O . THR A 1 203 ? -10.976 4.798 -49.785 1.00 42.78 203 THR A O 1
ATOM 1634 N N . SER A 1 204 ? -12.848 4.591 -50.988 1.00 47.47 204 SER A N 1
ATOM 1635 C CA . SER A 1 204 ? -12.909 3.140 -51.079 1.00 47.47 204 SER A CA 1
ATOM 1636 C C . SER A 1 204 ? -11.815 2.629 -52.023 1.00 47.47 204 SER A C 1
ATOM 1638 O O . SER A 1 204 ? -11.829 2.958 -53.210 1.00 47.47 204 SER A O 1
ATOM 1640 N N . ARG A 1 205 ? -10.901 1.784 -51.528 1.00 40.81 205 ARG A N 1
ATOM 1641 C CA . ARG A 1 205 ? -10.077 0.902 -52.371 1.00 40.81 205 ARG A CA 1
ATOM 1642 C C . ARG A 1 205 ? -10.413 -0.553 -52.080 1.00 40.81 205 ARG A C 1
ATOM 1644 O O . ARG A 1 205 ? -10.111 -1.094 -51.023 1.00 40.81 205 ARG A O 1
ATOM 1651 N N . THR A 1 206 ? -11.064 -1.141 -53.071 1.00 46.28 206 THR A N 1
ATOM 1652 C CA . THR A 1 206 ? -11.200 -2.569 -53.334 1.00 46.28 206 THR A CA 1
ATOM 1653 C C . THR A 1 206 ? -9.915 -3.128 -53.967 1.00 46.28 206 THR A C 1
ATOM 1655 O O . THR A 1 206 ? -9.012 -2.376 -54.341 1.00 46.28 206 THR A O 1
ATOM 1658 N N . SER A 1 207 ? -9.901 -4.456 -54.151 1.00 42.94 207 SER A N 1
ATOM 1659 C CA . SER A 1 207 ? -8.852 -5.333 -54.715 1.00 42.94 207 SER A CA 1
ATOM 1660 C C . SER A 1 207 ? -7.875 -5.859 -53.655 1.00 42.94 207 SER A C 1
ATOM 1662 O O . SER A 1 207 ? -7.392 -5.113 -52.820 1.00 42.94 207 SER A O 1
ATOM 1664 N N . SER A 1 208 ? -7.524 -7.138 -53.584 1.00 42.72 208 SER A N 1
ATOM 1665 C CA . SER A 1 208 ? -7.690 -8.300 -54.464 1.00 42.72 208 SER A CA 1
ATOM 1666 C C . SER A 1 208 ? -7.437 -9.536 -53.573 1.00 42.72 208 SER A C 1
ATOM 1668 O O . SER A 1 208 ? -6.626 -9.503 -52.656 1.00 42.72 208 SER A O 1
ATOM 1670 N N . GLY A 1 209 ? -8.217 -10.608 -53.674 1.00 47.88 209 GLY A N 1
ATOM 1671 C CA . GLY A 1 209 ? -7.857 -11.693 -54.580 1.00 47.88 209 GLY A CA 1
ATOM 1672 C C . GLY A 1 209 ? -6.627 -12.484 -54.111 1.00 47.88 209 GLY A C 1
ATOM 1673 O O . GLY A 1 209 ? -5.610 -12.479 -54.793 1.00 47.88 209 GLY A O 1
ATOM 1674 N N . ARG A 1 210 ? -6.716 -13.215 -52.990 1.00 44.00 210 ARG A N 1
ATOM 1675 C CA . ARG A 1 210 ? -5.800 -14.336 -52.704 1.00 44.00 210 ARG A CA 1
ATOM 1676 C C . ARG A 1 210 ? -6.585 -15.591 -52.345 1.00 44.00 210 ARG A C 1
ATOM 1678 O O . ARG A 1 210 ? -6.919 -15.863 -51.199 1.00 44.00 210 ARG A O 1
ATOM 1685 N N . LYS A 1 211 ? -6.883 -16.341 -53.402 1.00 52.22 211 LYS A N 1
ATOM 1686 C CA . LYS A 1 211 ? -7.308 -17.737 -53.387 1.00 52.22 211 LYS A CA 1
ATOM 1687 C C . LYS A 1 211 ? -6.021 -18.563 -53.293 1.00 52.22 211 LYS A C 1
ATOM 1689 O O . LYS A 1 211 ? -5.209 -18.516 -54.213 1.00 52.22 211 LYS A O 1
ATOM 1694 N N . GLY A 1 212 ? -5.791 -19.252 -52.179 1.00 46.59 212 GLY A N 1
ATOM 1695 C CA . GLY A 1 212 ? -4.571 -20.037 -52.004 1.00 46.59 212 GLY A CA 1
ATOM 1696 C C . GLY A 1 212 ? -4.564 -20.887 -50.739 1.00 46.59 212 GLY A C 1
ATOM 1697 O O . GLY A 1 212 ? -4.353 -20.364 -49.656 1.00 46.59 212 GLY A O 1
ATOM 1698 N N . ARG A 1 213 ? -4.720 -22.201 -50.946 1.00 45.41 213 ARG A N 1
ATOM 1699 C CA . ARG A 1 213 ? -4.329 -23.322 -50.070 1.00 45.41 213 ARG A CA 1
ATOM 1700 C C . ARG A 1 213 ? -5.031 -23.448 -48.710 1.00 45.41 213 ARG A C 1
ATOM 1702 O O . ARG A 1 213 ? -4.490 -23.113 -47.666 1.00 45.41 213 ARG A O 1
ATOM 1709 N N . LEU A 1 214 ? -6.187 -24.108 -48.741 1.00 50.81 214 LEU A N 1
ATOM 1710 C CA . LEU A 1 214 ? -6.671 -24.947 -47.642 1.00 50.81 214 LEU A CA 1
ATOM 1711 C C . LEU A 1 214 ? -5.976 -26.313 -47.750 1.00 50.81 214 LEU A C 1
ATOM 1713 O O . LEU A 1 214 ? -6.459 -27.182 -48.466 1.00 50.81 214 LEU A O 1
ATOM 1717 N N . SER A 1 215 ? -4.811 -26.487 -47.129 1.00 52.62 215 SER A N 1
ATOM 1718 C CA . SER A 1 215 ? -4.251 -27.823 -46.884 1.00 52.62 215 SER A CA 1
ATOM 1719 C C . SER A 1 215 ? -3.162 -27.734 -45.817 1.00 52.62 215 SER A C 1
ATOM 1721 O O . SER A 1 215 ? -2.089 -27.203 -46.091 1.00 52.62 215 SER A O 1
ATOM 1723 N N . GLY A 1 216 ? -3.461 -28.247 -44.618 1.00 53.16 216 GLY A N 1
ATOM 1724 C CA . GLY A 1 216 ? -2.495 -28.443 -43.528 1.00 53.16 216 GLY A CA 1
ATOM 1725 C C . GLY A 1 216 ? -2.590 -27.443 -42.372 1.00 53.16 216 GLY A C 1
ATOM 1726 O O . GLY A 1 216 ? -1.643 -26.710 -42.143 1.00 53.16 216 GLY A O 1
ATOM 1727 N N . ASN A 1 217 ? -3.708 -27.408 -41.633 1.00 54.03 217 ASN A N 1
ATOM 1728 C CA . ASN A 1 217 ? -3.848 -26.582 -40.415 1.00 54.03 217 ASN A CA 1
ATOM 1729 C C . ASN A 1 217 ? -4.322 -27.378 -39.179 1.00 54.03 217 ASN A C 1
ATOM 1731 O O . ASN A 1 217 ? -4.815 -26.793 -38.218 1.00 54.03 217 ASN A O 1
ATOM 1735 N N . ASN A 1 218 ? -4.175 -28.708 -39.182 1.00 54.66 218 ASN A N 1
ATOM 1736 C CA . ASN A 1 218 ? -4.604 -29.547 -38.053 1.00 54.66 218 ASN A CA 1
ATOM 1737 C C . ASN A 1 218 ? -3.565 -29.609 -36.915 1.00 54.66 218 ASN A C 1
ATOM 1739 O O . ASN A 1 218 ? -3.941 -29.818 -35.767 1.00 54.66 218 ASN A O 1
ATOM 1743 N N . GLU A 1 219 ? -2.280 -29.353 -37.188 1.00 57.41 219 GLU A N 1
ATOM 1744 C CA . GLU A 1 219 ? -1.227 -29.350 -36.154 1.00 57.41 219 GLU A CA 1
ATOM 1745 C C . GLU A 1 219 ? -1.312 -28.123 -35.230 1.00 57.41 219 GLU A C 1
ATOM 1747 O O . GLU A 1 219 ? -1.021 -28.214 -34.038 1.00 57.41 219 GLU A O 1
ATOM 1752 N N . SER A 1 220 ? -1.814 -26.989 -35.736 1.00 57.88 220 SER A N 1
ATOM 1753 C CA . SER A 1 220 ? -1.946 -25.759 -34.942 1.00 57.88 220 SER A CA 1
ATOM 1754 C C . SER A 1 220 ? -3.013 -25.849 -33.843 1.00 57.88 220 SER A C 1
ATOM 1756 O O . SER A 1 220 ? -2.947 -25.085 -32.881 1.00 57.88 220 SER A O 1
ATOM 1758 N N . LEU A 1 221 ? -3.987 -26.761 -33.956 1.00 64.81 221 LEU A N 1
ATOM 1759 C CA . LEU A 1 221 ? -4.989 -26.988 -32.907 1.00 64.81 221 LEU A CA 1
ATOM 1760 C C . LEU A 1 221 ? -4.459 -27.894 -31.790 1.00 64.81 221 LEU A C 1
ATOM 1762 O O . LEU A 1 221 ? -4.849 -27.725 -30.635 1.00 64.81 221 LEU A O 1
ATOM 1766 N N . SER A 1 222 ? -3.529 -28.801 -32.108 1.00 76.50 222 SER A N 1
ATOM 1767 C CA . SER A 1 222 ? -2.926 -29.707 -31.123 1.00 76.50 222 SER A CA 1
ATOM 1768 C C . SER A 1 222 ? -2.153 -28.940 -30.048 1.00 76.50 222 SER A C 1
ATOM 1770 O O . SER A 1 222 ? -2.306 -29.222 -28.861 1.00 76.50 222 SER A O 1
ATOM 1772 N N . GLY A 1 223 ? -1.376 -27.924 -30.442 1.00 82.44 223 GLY A N 1
ATOM 1773 C CA . GLY A 1 223 ? -0.626 -27.094 -29.493 1.00 82.44 223 GLY A CA 1
ATOM 1774 C C . GLY A 1 223 ? -1.529 -26.278 -28.562 1.00 82.44 223 GLY A C 1
ATOM 1775 O O . GLY A 1 223 ? -1.249 -26.164 -27.370 1.00 82.44 223 GLY A O 1
ATOM 1776 N N . LEU A 1 224 ? -2.651 -25.761 -29.077 1.00 84.19 224 LEU A N 1
ATOM 1777 C CA . LEU A 1 224 ? -3.612 -25.004 -28.272 1.00 84.19 224 LEU A CA 1
ATOM 1778 C C . LEU A 1 224 ? -4.335 -25.898 -27.253 1.00 84.19 224 LEU A C 1
ATOM 1780 O O . LEU A 1 224 ? -4.497 -25.499 -26.101 1.00 84.19 224 LEU A O 1
ATOM 1784 N N . LEU A 1 225 ? -4.725 -27.113 -27.655 1.00 88.31 225 LEU A N 1
ATOM 1785 C CA . LEU A 1 225 ? -5.324 -28.096 -26.748 1.00 88.31 225 LEU A CA 1
ATOM 1786 C C . LEU A 1 225 ? -4.340 -28.509 -25.649 1.00 88.31 225 LEU A C 1
ATOM 1788 O O . LEU A 1 225 ? -4.705 -28.511 -24.474 1.00 88.31 225 LEU A O 1
ATOM 1792 N N . GLN A 1 226 ? -3.081 -28.778 -26.004 1.00 87.25 226 GLN A N 1
ATOM 1793 C CA . GLN A 1 226 ? -2.050 -29.130 -25.031 1.00 87.25 226 GLN A CA 1
ATOM 1794 C C . GLN A 1 226 ? -1.792 -27.993 -24.035 1.00 87.25 226 GLN A C 1
ATOM 1796 O O . GLN A 1 226 ? -1.756 -28.248 -22.836 1.00 87.25 226 GLN A O 1
ATOM 1801 N N . TYR A 1 227 ? -1.710 -26.745 -24.507 1.00 89.31 227 TYR A N 1
ATOM 1802 C CA . TYR A 1 227 ? -1.594 -25.573 -23.636 1.00 89.31 227 TYR A CA 1
ATOM 1803 C C . TYR A 1 227 ? -2.804 -25.412 -22.706 1.00 89.31 227 TYR A C 1
ATOM 1805 O O . TYR A 1 227 ? -2.645 -25.121 -21.525 1.00 89.31 227 TYR A O 1
ATOM 1813 N N . SER A 1 228 ? -4.025 -25.610 -23.215 1.00 92.12 228 SER A N 1
ATOM 1814 C CA . SER A 1 228 ? -5.228 -25.510 -22.379 1.00 92.12 228 SER A CA 1
ATOM 1815 C C . SER A 1 228 ? -5.256 -26.570 -21.277 1.00 92.12 228 SER A C 1
ATOM 1817 O O . SER A 1 228 ? -5.666 -26.272 -20.158 1.00 92.12 228 SER A O 1
ATOM 1819 N N . LYS A 1 229 ? -4.754 -27.775 -21.573 1.00 94.12 229 LYS A N 1
ATOM 1820 C CA . LYS A 1 229 ? -4.645 -28.868 -20.610 1.00 94.12 229 LYS A CA 1
ATOM 1821 C C . LYS A 1 229 ? -3.596 -28.573 -19.538 1.00 94.12 229 LYS A C 1
ATOM 1823 O O . LYS A 1 229 ? -3.923 -28.628 -18.361 1.00 94.12 229 LYS A O 1
ATOM 1828 N N . THR A 1 230 ? -2.378 -28.195 -19.930 1.00 93.06 230 THR A N 1
ATOM 1829 C CA . THR A 1 230 ? -1.317 -27.875 -18.959 1.00 93.06 230 THR A CA 1
ATOM 1830 C C . THR A 1 230 ? -1.683 -26.675 -18.097 1.00 93.06 230 THR A C 1
ATOM 1832 O O . THR A 1 230 ? -1.387 -26.654 -16.908 1.00 93.06 230 THR A O 1
ATOM 1835 N N . LYS A 1 231 ? -2.378 -25.684 -18.664 1.00 93.25 231 LYS A N 1
ATOM 1836 C CA . LYS A 1 231 ? -2.888 -24.556 -17.889 1.00 93.25 231 LYS A CA 1
ATOM 1837 C C . LYS A 1 231 ? -3.925 -24.988 -16.848 1.00 93.25 231 LYS A C 1
ATOM 1839 O O . LYS A 1 231 ? -3.833 -24.538 -15.715 1.00 93.25 231 LYS A O 1
ATOM 1844 N N . ALA A 1 232 ? -4.868 -25.859 -17.211 1.00 95.19 232 ALA A N 1
ATOM 1845 C CA . ALA A 1 232 ? -5.858 -26.375 -16.265 1.00 95.19 232 ALA A CA 1
ATOM 1846 C C . ALA A 1 232 ? -5.202 -27.155 -15.111 1.00 95.19 232 ALA A C 1
ATOM 1848 O O . ALA A 1 232 ? -5.598 -26.977 -13.966 1.00 95.19 232 ALA A O 1
ATOM 1849 N N . GLU A 1 233 ? -4.164 -27.947 -15.399 1.00 95.69 233 GLU A N 1
ATOM 1850 C CA . GLU A 1 233 ? -3.390 -28.680 -14.384 1.00 95.69 233 GLU A CA 1
ATOM 1851 C C . GLU A 1 233 ? -2.652 -27.730 -13.421 1.00 95.69 233 GLU A C 1
ATOM 1853 O O . GLU A 1 233 ? -2.645 -27.946 -12.209 1.00 95.69 233 GLU A O 1
ATOM 1858 N N . VAL A 1 234 ? -2.061 -26.644 -13.937 1.00 92.50 234 VAL A N 1
ATOM 1859 C CA . VAL A 1 234 ? -1.423 -25.612 -13.100 1.00 92.50 234 VAL A CA 1
ATOM 1860 C C . VAL A 1 234 ? -2.455 -24.891 -12.235 1.00 92.50 234 VAL A C 1
ATOM 1862 O O . VAL A 1 234 ? -2.227 -24.715 -11.039 1.00 92.50 234 VAL A O 1
ATOM 1865 N N . ASP A 1 235 ? -3.591 -24.498 -12.814 1.00 89.19 235 ASP A N 1
ATOM 1866 C CA . ASP A 1 235 ? -4.664 -23.820 -12.083 1.00 89.19 235 ASP A CA 1
ATOM 1867 C C . ASP A 1 235 ? -5.236 -24.731 -10.974 1.00 89.19 235 ASP A C 1
ATOM 1869 O O . ASP A 1 235 ? -5.454 -24.271 -9.853 1.00 89.19 235 ASP A O 1
ATOM 1873 N N . GLU A 1 236 ? -5.402 -26.033 -11.236 1.00 96.88 236 GLU A N 1
ATOM 1874 C CA . GLU A 1 236 ? -5.814 -27.033 -10.239 1.00 96.88 236 GLU A CA 1
ATOM 1875 C C . GLU A 1 236 ? -4.801 -27.148 -9.090 1.00 96.88 236 GLU A C 1
ATOM 1877 O O . GLU A 1 236 ? -5.183 -27.117 -7.918 1.00 96.88 236 GLU A O 1
ATOM 1882 N N . HIS A 1 237 ? -3.502 -27.197 -9.400 1.00 94.69 237 HIS A N 1
ATOM 1883 C CA . HIS A 1 237 ? -2.448 -27.245 -8.387 1.00 94.69 237 HIS A CA 1
ATOM 1884 C C . HIS A 1 237 ? -2.416 -25.979 -7.517 1.00 94.69 237 HIS A C 1
ATOM 1886 O O . HIS A 1 237 ? -2.268 -26.060 -6.298 1.00 94.69 237 HIS A O 1
ATOM 1892 N N . VAL A 1 238 ? -2.587 -24.798 -8.121 1.00 91.50 238 VAL A N 1
ATOM 1893 C CA . VAL A 1 238 ? -2.653 -23.521 -7.390 1.00 91.50 238 VAL A CA 1
ATOM 1894 C C . VAL A 1 238 ? -3.869 -23.477 -6.465 1.00 91.50 238 VAL A C 1
ATOM 1896 O O . VAL A 1 238 ? -3.756 -23.011 -5.331 1.00 91.50 238 VAL A O 1
ATOM 1899 N N . MET A 1 239 ? -5.022 -23.973 -6.918 1.00 92.12 239 MET A N 1
ATOM 1900 C CA . MET A 1 239 ? -6.221 -24.054 -6.081 1.00 92.12 239 MET A CA 1
ATOM 1901 C C . MET A 1 239 ? -6.029 -25.013 -4.906 1.00 92.12 239 MET A C 1
ATOM 1903 O O . MET A 1 239 ? -6.424 -24.677 -3.793 1.00 92.12 239 MET A O 1
ATOM 1907 N N . LYS A 1 240 ? -5.367 -26.153 -5.123 1.00 96.06 240 LYS A N 1
ATOM 1908 C CA . LYS A 1 240 ? -5.055 -27.106 -4.054 1.00 96.06 240 LYS A CA 1
ATOM 1909 C C . LYS A 1 240 ? -4.128 -26.507 -2.993 1.00 96.06 240 LYS A C 1
ATOM 1911 O O . LYS A 1 240 ? -4.439 -26.587 -1.815 1.00 96.06 240 LYS A O 1
ATOM 1916 N N . LEU A 1 241 ? -3.060 -25.818 -3.405 1.00 92.81 241 LEU A N 1
ATOM 1917 C CA . LEU A 1 241 ? -2.162 -25.126 -2.470 1.00 92.81 241 LEU A CA 1
ATOM 1918 C C . LEU A 1 241 ? -2.888 -24.070 -1.625 1.00 92.81 241 LEU A C 1
ATOM 1920 O O . LEU A 1 241 ? -2.596 -23.921 -0.442 1.00 92.81 241 LEU A O 1
ATOM 1924 N N . ARG A 1 242 ? -3.834 -23.332 -2.221 1.00 91.06 242 ARG A N 1
ATOM 1925 C CA . ARG A 1 242 ? -4.648 -22.352 -1.485 1.00 91.06 242 ARG A CA 1
ATOM 1926 C C . ARG A 1 242 ? -5.579 -23.015 -0.475 1.00 91.06 242 ARG A C 1
ATOM 1928 O O . ARG A 1 242 ? -5.744 -22.481 0.615 1.00 91.06 242 ARG A O 1
ATOM 1935 N N . GLU A 1 243 ? -6.186 -24.141 -0.834 1.00 95.19 243 GLU A N 1
ATOM 1936 C CA . GLU A 1 243 ? -7.030 -24.913 0.081 1.00 95.19 243 GLU A CA 1
ATOM 1937 C C . GLU A 1 243 ? -6.214 -25.452 1.264 1.00 95.19 243 GLU A C 1
ATOM 1939 O O . GLU A 1 243 ? -6.615 -25.270 2.412 1.00 95.19 243 GLU A O 1
ATOM 1944 N N . ASP A 1 244 ? -5.030 -26.011 1.002 1.00 93.12 244 ASP A N 1
ATOM 1945 C CA . ASP A 1 244 ? -4.126 -26.522 2.039 1.00 93.12 244 ASP A CA 1
ATOM 1946 C C . ASP A 1 244 ? -3.651 -25.397 2.990 1.00 93.12 244 ASP A C 1
ATOM 1948 O O . ASP A 1 244 ? -3.613 -25.582 4.212 1.00 93.12 244 ASP A O 1
ATOM 1952 N N . ASP A 1 245 ? -3.352 -24.200 2.466 1.00 91.88 245 ASP A N 1
ATOM 1953 C CA . ASP A 1 245 ? -2.992 -23.021 3.274 1.00 91.88 245 ASP A CA 1
ATOM 1954 C C . ASP A 1 245 ? -4.166 -22.535 4.142 1.00 91.88 245 ASP A C 1
ATOM 1956 O O . ASP A 1 245 ? -4.006 -22.296 5.343 1.00 91.88 245 ASP A O 1
ATOM 1960 N N . MET A 1 246 ? -5.377 -22.466 3.573 1.00 92.56 246 MET A N 1
ATOM 1961 C CA . MET A 1 246 ? -6.587 -22.118 4.324 1.00 92.56 246 MET A CA 1
ATOM 1962 C C . MET A 1 246 ? -6.873 -23.127 5.442 1.00 92.56 246 MET A C 1
ATOM 1964 O O . MET A 1 246 ? -7.178 -22.716 6.564 1.00 92.56 246 MET A O 1
ATOM 1968 N N . GLN A 1 247 ? -6.728 -24.428 5.176 1.00 94.00 247 GLN A N 1
ATOM 1969 C CA . GLN A 1 247 ? -6.903 -25.475 6.185 1.00 94.00 247 GLN A CA 1
ATOM 1970 C C . GLN A 1 247 ? -5.852 -25.376 7.291 1.00 94.00 247 GLN A C 1
ATOM 1972 O O . GLN A 1 247 ? -6.202 -25.416 8.471 1.00 94.00 247 GLN A O 1
ATOM 1977 N N . THR A 1 248 ? -4.585 -25.162 6.936 1.00 92.69 248 THR A N 1
ATOM 1978 C CA . THR A 1 248 ? -3.494 -24.997 7.908 1.00 92.69 248 THR A CA 1
ATOM 1979 C C . THR A 1 248 ? -3.728 -23.778 8.801 1.00 92.69 248 THR A C 1
ATOM 1981 O O . THR A 1 248 ? -3.557 -23.840 10.023 1.00 92.69 248 THR A O 1
ATOM 1984 N N . LYS A 1 249 ? -4.176 -22.662 8.216 1.00 94.06 249 LYS A N 1
ATOM 1985 C CA . LYS A 1 249 ? -4.519 -21.445 8.956 1.00 94.06 249 LYS A CA 1
ATOM 1986 C C . LYS A 1 249 ? -5.687 -21.676 9.917 1.00 94.06 249 LYS A C 1
ATOM 1988 O O . LYS A 1 249 ? -5.569 -21.316 11.087 1.00 94.06 249 LYS A O 1
ATOM 1993 N N . ALA A 1 250 ? -6.762 -22.316 9.454 1.00 94.81 250 ALA A N 1
ATOM 1994 C CA . ALA A 1 250 ? -7.928 -22.634 10.278 1.00 94.81 250 ALA A CA 1
ATOM 1995 C C . ALA A 1 250 ? -7.578 -23.586 11.436 1.00 94.81 250 ALA A C 1
ATOM 1997 O O . ALA A 1 250 ? -8.001 -23.368 12.570 1.00 94.81 250 ALA A O 1
ATOM 1998 N N . GLN A 1 251 ? -6.748 -24.606 11.187 1.00 94.50 251 GLN A N 1
ATOM 1999 C CA . GLN A 1 251 ? -6.256 -25.510 12.232 1.00 94.50 251 GLN A CA 1
ATOM 2000 C C . GLN A 1 251 ? -5.424 -24.773 13.289 1.00 94.50 251 GLN A C 1
ATOM 2002 O O . GLN A 1 251 ? -5.562 -25.038 14.484 1.00 94.50 251 GLN A O 1
ATOM 2007 N N . LYS A 1 252 ? -4.571 -23.833 12.868 1.00 95.25 252 LYS A N 1
ATOM 2008 C CA . LYS A 1 252 ? -3.735 -23.036 13.774 1.00 95.25 252 LYS A CA 1
ATOM 2009 C C . LYS A 1 252 ? -4.556 -22.081 14.640 1.00 95.25 252 LYS A C 1
ATOM 2011 O O . LYS A 1 252 ? -4.232 -21.911 15.815 1.00 95.25 252 LYS A O 1
ATOM 2016 N N . GLU A 1 253 ? -5.597 -21.476 14.076 1.00 96.25 253 GLU A N 1
ATOM 2017 C CA . GLU A 1 253 ? -6.547 -20.628 14.804 1.00 96.25 253 GLU A CA 1
ATOM 2018 C C . GLU A 1 253 ? -7.325 -21.447 15.842 1.00 96.25 253 GLU A C 1
ATOM 2020 O O . GLU A 1 253 ? -7.245 -21.147 17.032 1.00 96.25 253 GLU A O 1
ATOM 2025 N N . ALA A 1 254 ? -7.923 -22.572 15.433 1.00 96.31 254 ALA A N 1
ATOM 2026 C CA . ALA A 1 254 ? -8.634 -23.478 16.338 1.00 96.31 254 ALA A CA 1
ATOM 2027 C C . ALA A 1 254 ? -7.739 -24.012 17.472 1.00 96.31 254 ALA A C 1
ATOM 2029 O O . ALA A 1 254 ? -8.184 -24.158 18.612 1.00 96.31 254 ALA A O 1
ATOM 2030 N N . TYR A 1 255 ? -6.463 -24.286 17.187 1.00 97.62 255 TYR A N 1
ATOM 2031 C CA . TYR A 1 255 ? -5.479 -24.643 18.209 1.00 97.62 255 TYR A CA 1
ATOM 2032 C C . TYR A 1 255 ? -5.221 -23.496 19.199 1.00 97.62 255 TYR A C 1
ATOM 2034 O O . TYR A 1 255 ? -5.095 -23.745 20.400 1.00 97.62 255 TYR A O 1
ATOM 2042 N N . GLY A 1 256 ? -5.143 -22.252 18.717 1.00 96.31 256 GLY A N 1
ATOM 2043 C CA . GLY A 1 256 ? -5.015 -21.059 19.554 1.00 96.31 256 GLY A CA 1
ATOM 2044 C C . GLY A 1 256 ? -6.170 -20.935 20.546 1.00 96.31 256 GLY A C 1
ATOM 2045 O O . GLY A 1 256 ? -5.927 -20.849 21.753 1.00 96.31 256 GLY A O 1
ATOM 2046 N N . ASP A 1 257 ? -7.399 -21.045 20.046 1.00 96.81 257 ASP A N 1
ATOM 2047 C CA . ASP A 1 257 ? -8.623 -20.971 20.848 1.00 96.81 257 ASP A CA 1
ATOM 2048 C C . ASP A 1 257 ? -8.698 -22.116 21.866 1.00 96.81 257 ASP A C 1
ATOM 2050 O O . ASP A 1 257 ? -8.906 -21.899 23.062 1.00 96.81 257 ASP A O 1
ATOM 2054 N N . ALA A 1 258 ? -8.441 -23.353 21.427 1.00 97.56 258 ALA A N 1
ATOM 2055 C CA . ALA A 1 258 ? -8.425 -24.521 22.304 1.00 97.56 258 ALA A CA 1
ATOM 2056 C C . ALA A 1 258 ? -7.377 -24.383 23.421 1.00 97.56 258 ALA A C 1
ATOM 2058 O O . ALA A 1 258 ? -7.624 -24.741 24.575 1.00 97.56 258 ALA A O 1
ATOM 2059 N N . LYS A 1 259 ? -6.204 -23.823 23.112 1.00 9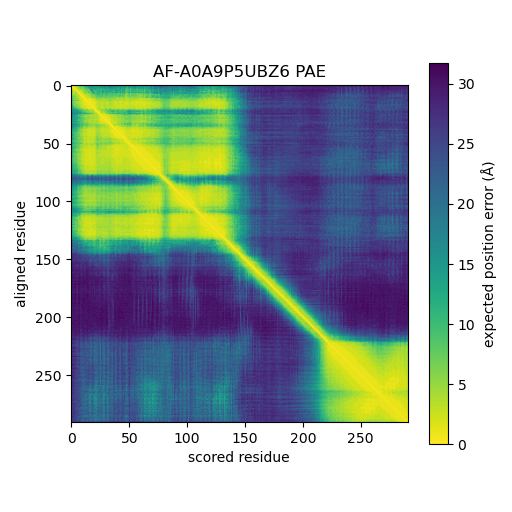8.19 259 LYS A N 1
ATOM 2060 C CA . LYS A 1 259 ? -5.156 -23.566 24.103 1.00 98.19 259 LYS A CA 1
ATOM 2061 C C . LYS A 1 259 ? -5.585 -22.514 25.129 1.00 98.19 259 LYS A C 1
ATOM 2063 O O . LYS A 1 259 ? -5.230 -22.643 26.303 1.00 98.19 259 LYS A O 1
ATOM 2068 N N . GLU A 1 260 ? -6.336 -21.497 24.718 1.00 97.75 260 GLU A N 1
ATOM 2069 C CA . GLU A 1 260 ? -6.887 -20.492 25.628 1.00 97.75 260 GLU A CA 1
ATOM 2070 C C . GLU A 1 260 ? -7.944 -21.088 26.568 1.00 97.75 260 GLU A C 1
ATOM 2072 O O . GLU A 1 260 ? -7.871 -20.869 27.782 1.00 97.75 260 GLU A O 1
ATOM 2077 N N . VAL A 1 261 ? -8.844 -21.926 26.045 1.00 97.88 261 VAL A N 1
ATOM 2078 C CA . VAL A 1 261 ? -9.819 -22.686 26.847 1.00 97.88 261 VAL A CA 1
ATOM 2079 C C . VAL A 1 261 ? -9.109 -23.540 27.898 1.00 97.88 261 VAL A C 1
ATOM 2081 O O . VAL A 1 261 ? -9.454 -23.487 29.078 1.00 97.88 261 VAL A O 1
ATOM 2084 N N . LEU A 1 262 ? -8.065 -24.279 27.508 1.00 97.31 262 LEU A N 1
ATOM 2085 C CA . LEU A 1 262 ? -7.314 -25.132 28.436 1.00 97.31 262 LEU A CA 1
ATOM 2086 C C . LEU A 1 262 ? -6.557 -24.339 29.506 1.00 97.31 262 LEU A C 1
ATOM 2088 O O . LEU A 1 262 ? -6.421 -24.816 30.632 1.00 97.31 262 LEU A O 1
ATOM 2092 N N . LYS A 1 263 ? -6.082 -23.131 29.186 1.00 97.88 263 LYS A N 1
ATOM 2093 C CA . LYS A 1 263 ? -5.437 -22.238 30.160 1.00 97.88 263 LYS A CA 1
ATOM 2094 C C . LYS A 1 263 ? -6.427 -21.733 31.214 1.00 97.88 263 LYS A C 1
ATOM 2096 O O . LYS A 1 263 ? -6.047 -21.552 32.367 1.00 97.88 263 LYS A O 1
ATOM 2101 N N . ASN A 1 264 ? -7.680 -21.533 30.816 1.00 97.50 264 ASN A N 1
ATOM 2102 C CA . ASN A 1 264 ? -8.756 -20.995 31.642 1.00 97.50 264 ASN A CA 1
ATOM 2103 C C . ASN A 1 264 ? -9.792 -22.071 32.016 1.00 97.50 264 ASN A C 1
ATOM 2105 O O . ASN A 1 264 ? -10.963 -21.750 32.204 1.00 97.50 264 ASN A O 1
ATOM 2109 N N . CYS A 1 265 ? -9.375 -23.336 32.133 1.00 96.94 265 CYS A N 1
ATOM 2110 C CA . CYS A 1 265 ? -10.276 -24.492 32.195 1.00 96.94 265 CYS A CA 1
ATOM 2111 C C . CYS A 1 265 ? -11.333 -24.436 33.311 1.00 96.94 265 CYS A C 1
ATOM 2113 O O . CYS A 1 265 ? -12.425 -24.949 33.122 1.00 96.94 265 CYS A O 1
ATOM 2115 N N . PHE A 1 266 ? -11.061 -23.763 34.433 1.00 97.12 266 PHE A N 1
ATOM 2116 C CA . PHE A 1 266 ? -12.023 -23.597 35.533 1.00 97.12 266 PHE A CA 1
ATOM 2117 C C . PHE A 1 266 ? -13.263 -22.762 35.171 1.00 97.12 266 PHE A C 1
ATOM 2119 O O . PHE A 1 266 ? -14.245 -22.789 35.908 1.00 97.12 266 PHE A O 1
ATOM 2126 N N . ASN A 1 267 ? -13.211 -22.003 34.074 1.00 97.31 267 ASN A N 1
ATOM 2127 C CA . ASN A 1 267 ? -14.307 -21.148 33.615 1.00 97.31 267 ASN A CA 1
ATOM 2128 C C . ASN A 1 267 ? -15.202 -21.822 32.561 1.00 97.31 267 ASN A C 1
ATOM 2130 O O . ASN A 1 267 ? -16.158 -21.196 32.108 1.00 97.31 267 ASN A O 1
ATOM 2134 N N . PHE A 1 268 ? -14.887 -23.051 32.150 1.00 96.62 268 PHE A N 1
ATOM 2135 C CA . PHE A 1 268 ? -15.591 -23.779 31.095 1.00 96.62 268 PHE A CA 1
ATOM 2136 C C . PHE A 1 268 ? -16.146 -25.101 31.632 1.00 96.62 268 PHE A C 1
ATOM 2138 O O . PHE A 1 268 ? -15.644 -25.640 32.616 1.00 96.62 268 PHE A O 1
ATOM 2145 N N . ASP A 1 269 ? -17.194 -25.615 30.995 1.00 97.81 269 ASP A N 1
ATOM 2146 C CA . ASP A 1 269 ? -17.722 -26.951 31.270 1.00 97.81 269 ASP A CA 1
ATOM 2147 C C . ASP A 1 269 ? -16.748 -28.059 30.828 1.00 97.81 269 ASP A C 1
ATOM 2149 O O . ASP A 1 269 ? -15.902 -27.867 29.946 1.00 97.81 269 ASP A O 1
ATOM 2153 N N . ASP A 1 270 ? -16.876 -29.235 31.450 1.00 97.62 270 ASP A N 1
ATOM 2154 C CA . ASP A 1 270 ? -15.996 -30.382 31.196 1.00 97.62 270 ASP A CA 1
ATOM 2155 C C . ASP A 1 270 ? -16.032 -30.842 29.725 1.00 97.62 270 ASP A C 1
ATOM 2157 O O . ASP A 1 270 ? -14.989 -31.223 29.186 1.00 97.62 270 ASP A O 1
ATOM 2161 N N . ASP A 1 271 ? -17.184 -30.738 29.049 1.00 97.62 271 ASP A N 1
ATOM 2162 C CA . ASP A 1 271 ? -17.345 -31.125 27.640 1.00 97.62 271 ASP A CA 1
ATOM 2163 C C . ASP A 1 271 ? -16.520 -30.215 26.714 1.00 97.62 271 ASP A C 1
ATOM 2165 O O . ASP A 1 271 ? -15.807 -30.686 25.819 1.00 97.62 271 ASP A O 1
ATOM 2169 N N . THR A 1 272 ? -16.548 -28.903 26.959 1.00 97.00 272 THR A N 1
ATOM 2170 C CA . THR A 1 272 ? -15.756 -27.904 26.229 1.00 97.00 272 THR A CA 1
ATOM 2171 C C . THR A 1 272 ? -14.258 -28.114 26.448 1.00 97.00 272 THR A C 1
ATOM 2173 O O . THR A 1 272 ? -13.464 -28.048 25.502 1.00 97.00 272 THR A O 1
ATOM 2176 N N . VAL A 1 273 ? -13.851 -28.433 27.679 1.00 98.12 273 VAL A N 1
ATOM 2177 C CA . VAL A 1 273 ? -12.456 -28.762 28.005 1.00 98.12 273 VAL A CA 1
ATOM 2178 C C . VAL A 1 273 ? -12.017 -30.057 27.312 1.00 98.12 273 VAL A C 1
ATOM 2180 O O . VAL A 1 273 ? -10.893 -30.133 26.807 1.00 98.12 273 VAL A O 1
ATOM 2183 N N . GLU A 1 274 ? -12.874 -31.080 27.250 1.00 97.62 274 GLU A N 1
ATOM 2184 C CA . GLU A 1 274 ? -12.586 -32.324 26.529 1.00 97.62 274 GLU A CA 1
ATOM 2185 C C . GLU A 1 274 ? -12.454 -32.086 25.017 1.00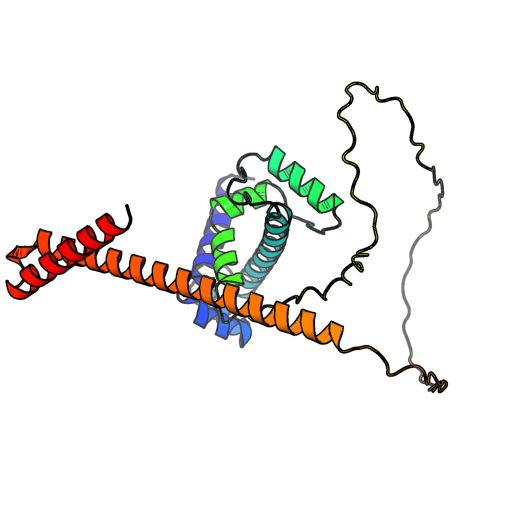 97.62 274 GLU A C 1
ATOM 2187 O O . GLU A 1 274 ? -11.522 -32.592 24.384 1.00 97.62 274 GLU A O 1
ATOM 2192 N N . TYR A 1 275 ? -13.334 -31.273 24.436 1.00 97.62 275 TYR A N 1
ATOM 2193 C CA . TYR A 1 275 ? -13.271 -30.906 23.024 1.00 97.62 275 TYR A CA 1
ATOM 2194 C C . TYR A 1 275 ? -11.981 -30.144 22.682 1.00 97.62 275 TYR A C 1
ATOM 2196 O O . TYR A 1 275 ? -11.294 -30.489 21.716 1.00 97.62 275 TYR A O 1
ATOM 2204 N N . ALA A 1 276 ? -11.575 -29.185 23.519 1.00 97.50 276 ALA A N 1
ATOM 2205 C CA . ALA A 1 276 ? -10.316 -28.462 23.350 1.00 97.50 276 ALA A CA 1
ATOM 2206 C C . ALA A 1 276 ? -9.091 -29.398 23.390 1.00 97.50 276 ALA A C 1
ATOM 2208 O O . ALA A 1 276 ? -8.173 -29.256 22.578 1.00 97.50 276 ALA A O 1
ATOM 2209 N N . LYS A 1 277 ? -9.086 -30.413 24.270 1.00 98.25 277 LYS A N 1
ATOM 2210 C CA . LYS A 1 277 ? -8.029 -31.446 24.289 1.00 98.25 277 LYS A CA 1
ATOM 2211 C C . LYS A 1 277 ? -7.958 -32.216 22.969 1.00 98.25 277 LYS A C 1
ATOM 2213 O O . LYS A 1 277 ? -6.856 -32.445 22.472 1.00 98.25 277 LYS A O 1
ATOM 2218 N N . LYS A 1 278 ? -9.108 -32.580 22.385 1.00 98.19 278 LYS A N 1
ATOM 2219 C CA . LYS A 1 278 ? -9.170 -33.283 21.091 1.00 98.19 278 LYS A CA 1
ATOM 2220 C C . LYS A 1 278 ? -8.595 -32.433 19.959 1.00 98.19 278 LYS A C 1
ATOM 2222 O O . LYS A 1 278 ? -7.797 -32.947 19.183 1.00 98.19 278 LYS A O 1
ATOM 2227 N N . ILE A 1 279 ? -8.918 -31.138 19.902 1.00 97.31 279 ILE A N 1
ATOM 2228 C CA . ILE A 1 279 ? -8.347 -30.216 18.901 1.00 97.31 279 ILE A CA 1
ATOM 2229 C C . ILE A 1 279 ? -6.821 -30.164 19.016 1.00 97.31 279 ILE A C 1
ATOM 2231 O O . ILE A 1 279 ? -6.120 -30.319 18.017 1.00 97.31 279 ILE A O 1
ATOM 2235 N N . VAL A 1 280 ? -6.298 -29.991 20.234 1.00 98.00 280 VAL A N 1
ATOM 2236 C CA . VAL A 1 280 ? -4.849 -29.950 20.477 1.00 98.00 280 VAL A CA 1
ATOM 2237 C C . VAL A 1 280 ? -4.177 -31.256 20.047 1.00 98.00 280 VAL A C 1
ATOM 2239 O O . VAL A 1 280 ? -3.130 -31.222 19.403 1.00 98.00 280 VAL A O 1
ATOM 2242 N N . GLN A 1 281 ? -4.787 -32.404 20.347 1.00 97.62 281 GLN A N 1
ATOM 2243 C CA . GLN A 1 281 ? -4.275 -33.708 19.931 1.00 97.62 281 GLN A CA 1
ATOM 2244 C C . GLN A 1 281 ? -4.264 -33.868 18.402 1.00 97.62 281 GLN A C 1
ATOM 2246 O O . GLN A 1 281 ? -3.247 -34.287 17.850 1.00 97.62 281 GLN A O 1
ATOM 2251 N N . CYS A 1 282 ? -5.349 -33.497 17.714 1.00 96.31 282 CYS A N 1
ATOM 2252 C CA . CYS A 1 282 ? -5.419 -33.531 16.251 1.00 96.31 282 CYS A CA 1
ATOM 2253 C C . CYS A 1 282 ? -4.360 -32.629 15.605 1.00 96.31 282 CYS A C 1
ATOM 2255 O O . CYS A 1 282 ? -3.722 -33.037 14.638 1.00 96.31 282 CYS A O 1
ATOM 2257 N N . TYR A 1 283 ? -4.130 -31.435 16.158 1.00 96.19 283 TYR A N 1
ATOM 2258 C CA . TYR A 1 283 ? -3.104 -30.518 15.660 1.00 96.19 283 TYR A CA 1
ATOM 2259 C C . TYR A 1 283 ? -1.699 -31.134 15.739 1.00 96.19 283 TYR A C 1
ATOM 2261 O O . TYR A 1 283 ? -0.940 -31.068 14.775 1.00 96.19 283 TYR A O 1
ATOM 2269 N N . PHE A 1 284 ? -1.353 -31.785 16.855 1.00 96.88 284 PHE A N 1
ATOM 2270 C CA . PHE A 1 284 ? -0.057 -32.461 16.984 1.00 96.88 284 PHE A CA 1
ATOM 2271 C C . PHE A 1 284 ? 0.083 -33.677 16.067 1.00 96.88 284 PHE A C 1
ATOM 2273 O O . PHE A 1 284 ? 1.174 -33.909 15.553 1.00 96.88 284 PHE A O 1
ATOM 2280 N N . GLN A 1 285 ? -0.998 -34.424 15.834 1.00 96.38 285 GLN A N 1
ATOM 2281 C CA . GLN A 1 285 ? -0.994 -35.543 14.892 1.00 96.38 285 GLN A CA 1
ATOM 2282 C C . GLN A 1 285 ? -0.718 -35.059 13.459 1.00 96.38 285 GLN A C 1
ATOM 2284 O O . GLN A 1 285 ? 0.179 -35.581 12.804 1.00 96.38 285 GLN A O 1
ATOM 2289 N N . HIS A 1 286 ? -1.405 -34.002 13.011 1.00 91.81 286 HIS A N 1
ATOM 2290 C CA . HIS A 1 286 ? -1.152 -33.385 11.705 1.00 91.81 286 HIS A CA 1
ATOM 2291 C C . HIS A 1 286 ? 0.262 -32.803 11.591 1.00 91.81 286 HIS A C 1
ATOM 2293 O O . HIS A 1 286 ? 0.921 -32.979 10.569 1.00 91.81 286 HIS A O 1
ATOM 2299 N N . ALA A 1 287 ? 0.760 -32.146 12.642 1.00 92.44 287 ALA A N 1
ATOM 2300 C CA . ALA A 1 287 ? 2.121 -31.614 12.656 1.00 92.44 287 ALA A CA 1
ATOM 2301 C C . ALA A 1 287 ? 3.189 -32.722 12.593 1.00 92.44 287 ALA A C 1
ATOM 2303 O O . ALA A 1 287 ? 4.257 -32.496 12.033 1.00 92.44 287 ALA A O 1
ATOM 2304 N N . ALA A 1 288 ? 2.909 -33.905 13.148 1.00 95.50 288 ALA A N 1
ATOM 2305 C CA . ALA A 1 288 ? 3.799 -35.060 13.070 1.00 95.50 288 ALA A CA 1
ATOM 2306 C C . ALA A 1 288 ? 3.799 -35.721 11.682 1.00 95.50 288 ALA A C 1
ATOM 2308 O O . ALA A 1 288 ? 4.830 -36.233 11.268 1.00 95.50 288 ALA A O 1
ATOM 2309 N N . GLU A 1 289 ? 2.674 -35.698 10.961 1.00 93.75 289 GLU A N 1
ATOM 2310 C CA . GLU A 1 289 ? 2.566 -36.220 9.587 1.00 93.75 289 GLU A CA 1
ATOM 2311 C C . GLU A 1 289 ? 3.229 -35.311 8.539 1.00 93.75 289 GLU A C 1
ATOM 2313 O O . GLU A 1 289 ? 3.540 -35.764 7.439 1.00 93.75 289 GLU A O 1
ATOM 2318 N N . ALA A 1 290 ? 3.447 -34.036 8.874 1.00 87.69 290 ALA A N 1
ATOM 2319 C CA . ALA A 1 290 ? 4.098 -33.057 8.005 1.00 87.69 290 ALA A CA 1
ATOM 2320 C C . ALA A 1 290 ? 5.641 -33.044 8.106 1.00 87.69 290 ALA A C 1
ATOM 2322 O O . ALA A 1 290 ? 6.282 -32.335 7.326 1.00 87.69 290 ALA A O 1
ATOM 2323 N N . LEU A 1 291 ? 6.224 -33.775 9.066 1.00 86.44 291 LEU A N 1
ATOM 2324 C CA . LEU A 1 291 ? 7.674 -33.924 9.274 1.00 86.44 291 LEU A CA 1
ATOM 2325 C C . LEU A 1 291 ? 8.220 -35.163 8.555 1.00 86.44 291 LEU A C 1
ATOM 2327 O O . LEU A 1 291 ? 9.323 -35.042 7.976 1.00 86.44 291 LEU A O 1
#

Secondary structure (DSSP, 8-state):
--THHHHHHHHHHHHHHHHHHSTTHHHHHHHHHHHHHHHHHHHHHTTSSTT--HHHHHHHHHHHHHHHHHHHHHHHHHTSSS-TTS--TT-HHHHHHHHHHHHHTT---TT--HHHHHHHHHTTHHHHHHHHHHS-TTS----------------TTS----PPP-----------PPPP-------------------------------------SHHHHHHHHHHHHHHHHHHHHHHHHHHHHHHHHHHHHHHHHHHHHHTGGGS-HHHHHHHHHHHHHHHHHHHHT-

Mean predicted aligned error: 18.85 Å

Radius of gyration: 30.91 Å; Cα contacts (8 Å, |Δi|>4): 111; chains: 1; bounding box: 62×70×90 Å

Sequence (291 aa):
MPSWYWEEKQDCNKALFKYMLNQDADDVFKKLQVSSNKIWKMVAEADIVPGRTAAQMKTKFDASLATFKQLYKFRNFTGHGADADDYDWDNEEAVTTHLKNLLKAGNDIAGLSAKVCRLWMKEGWYDLFNNWYHDNPCVAHEVVRSLAGKISNYNPNSDPIKWPPSDDDVQITDGLKTPQHRGSAKKEKPTPRLPTPSSSLLTSRTSSGRKGRLSGNNESLSGLLQYSKTKAEVDEHVMKLREDDMQTKAQKEAYGDAKEVLKNCFNFDDDTVEYAKKIVQCYFQHAAEAL

Organism: NCBI:txid206335

pLDDT: mean 75.39, std 20.56, range [35.53, 98.25]